Protein AF-A0A852U8U2-F1 (afdb_monomer)

Radius of gyration: 21.95 Å; Cα contacts (8 Å, |Δi|>4): 582; chains: 1; bounding box: 88×43×58 Å

Structure (mmCIF, N/CA/C/O backbone):
data_AF-A0A852U8U2-F1
#
_entry.id   AF-A0A852U8U2-F1
#
loop_
_atom_site.group_PDB
_atom_site.id
_atom_site.type_symbol
_atom_site.label_atom_id
_atom_site.label_alt_id
_atom_site.label_comp_id
_atom_site.label_asym_id
_atom_site.label_entity_id
_atom_site.label_seq_id
_atom_site.pdbx_PDB_ins_code
_atom_site.Cartn_x
_atom_site.Cartn_y
_atom_site.Cartn_z
_atom_site.occupancy
_atom_site.B_iso_or_equiv
_atom_site.auth_seq_id
_atom_site.auth_comp_id
_atom_site.auth_asym_id
_atom_site.auth_atom_id
_atom_site.pdbx_PDB_model_num
ATOM 1 N N . MET A 1 1 ? -5.632 -8.710 27.661 1.00 38.22 1 MET A N 1
ATOM 2 C CA . MET A 1 1 ? -5.757 -9.935 26.846 1.00 38.22 1 MET A CA 1
ATOM 3 C C . MET A 1 1 ? -4.708 -9.806 25.757 1.00 38.22 1 MET A C 1
ATOM 5 O O . MET A 1 1 ? -4.767 -8.820 25.037 1.00 38.22 1 MET A O 1
ATOM 9 N N . LEU A 1 2 ? -3.677 -10.657 25.756 1.00 37.22 2 LEU A N 1
ATOM 10 C CA . LEU A 1 2 ? -2.592 -10.586 24.771 1.00 37.22 2 LEU A CA 1
ATOM 11 C C . LEU A 1 2 ? -3.180 -10.733 23.356 1.00 37.22 2 LEU A C 1
ATOM 13 O O . LEU A 1 2 ? -3.870 -11.717 23.096 1.00 37.22 2 LEU A O 1
ATOM 17 N N . GLU A 1 3 ? -2.901 -9.776 22.466 1.00 42.94 3 GLU A N 1
ATOM 18 C CA . GLU A 1 3 ? -3.040 -9.944 21.012 1.00 42.94 3 GLU A CA 1
ATOM 19 C C . GLU A 1 3 ? -2.169 -11.150 20.615 1.00 42.94 3 GLU A C 1
ATOM 21 O O . GLU A 1 3 ? -0.946 -11.050 20.528 1.00 42.94 3 GLU A O 1
ATOM 26 N N . GLN 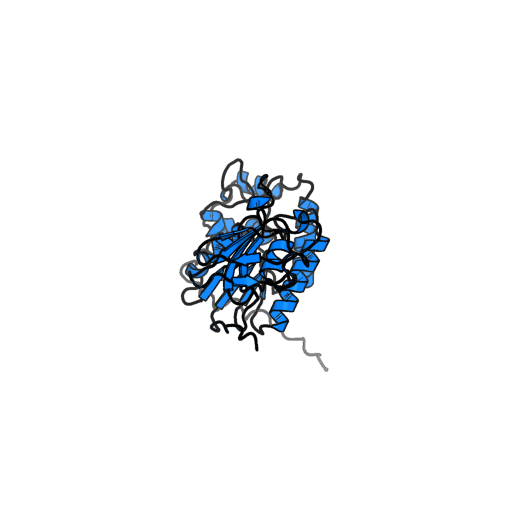A 1 4 ? -2.776 -12.325 20.427 1.00 44.91 4 GLN A N 1
ATOM 27 C CA . GLN A 1 4 ? -2.104 -13.436 19.758 1.00 44.91 4 GLN A CA 1
ATOM 28 C C . GLN A 1 4 ? -2.016 -13.079 18.275 1.00 44.91 4 GLN A C 1
ATOM 30 O O . GLN A 1 4 ? -2.934 -13.344 17.498 1.00 44.91 4 GLN A O 1
ATOM 35 N N . LEU A 1 5 ? -0.913 -12.439 17.888 1.00 54.84 5 LEU A N 1
ATOM 36 C CA . LEU A 1 5 ? -0.544 -12.301 16.485 1.00 54.84 5 LEU A CA 1
ATOM 37 C C . LEU A 1 5 ? -0.507 -13.705 15.876 1.00 54.84 5 LEU A C 1
ATOM 39 O O . LEU A 1 5 ? 0.237 -14.572 16.339 1.00 54.84 5 LEU A O 1
ATOM 43 N N . ARG A 1 6 ? -1.337 -13.945 14.857 1.00 59.69 6 ARG A N 1
ATOM 44 C CA . ARG A 1 6 ? -1.310 -15.202 14.106 1.00 59.69 6 ARG A CA 1
ATOM 45 C C . ARG A 1 6 ? 0.067 -15.314 13.451 1.00 59.69 6 ARG A C 1
ATOM 47 O O . ARG A 1 6 ? 0.368 -14.549 12.537 1.00 59.69 6 ARG A O 1
ATOM 54 N N . ALA A 1 7 ? 0.904 -16.225 13.939 1.00 60.22 7 ALA A N 1
ATOM 55 C CA . ALA A 1 7 ? 2.176 -16.525 13.298 1.00 60.22 7 ALA A CA 1
ATOM 56 C C . ALA A 1 7 ? 1.899 -17.079 11.893 1.00 60.22 7 ALA A C 1
ATOM 58 O O . ALA A 1 7 ? 1.030 -17.937 11.722 1.00 60.22 7 ALA A O 1
ATOM 59 N N . ALA A 1 8 ? 2.606 -16.566 10.891 1.00 67.25 8 ALA A N 1
ATOM 60 C CA . ALA A 1 8 ? 2.537 -17.105 9.542 1.00 67.25 8 ALA A CA 1
ATOM 61 C C . ALA A 1 8 ? 3.480 -18.315 9.407 1.00 67.25 8 ALA A C 1
ATOM 63 O O . ALA A 1 8 ? 4.405 -18.484 10.206 1.00 67.25 8 ALA A O 1
ATOM 64 N N . SER A 1 9 ? 3.263 -19.165 8.397 1.00 64.44 9 SER A N 1
ATOM 65 C CA . SER A 1 9 ? 4.244 -20.205 8.063 1.00 64.44 9 SER A CA 1
ATOM 66 C C . SER A 1 9 ? 5.565 -19.556 7.601 1.00 64.44 9 SER A C 1
ATOM 68 O O . SER A 1 9 ? 5.530 -18.438 7.081 1.00 64.44 9 SER A O 1
ATOM 70 N N . PRO A 1 10 ? 6.726 -20.232 7.730 1.00 60.66 10 PRO A N 1
ATOM 71 C CA . PRO A 1 10 ? 8.017 -19.699 7.268 1.00 60.66 10 PRO A CA 1
ATOM 72 C C . PRO A 1 10 ? 8.042 -19.353 5.770 1.00 60.66 10 PRO A C 1
ATOM 74 O O . PRO A 1 10 ? 8.815 -18.506 5.333 1.00 60.66 10 PRO A O 1
ATOM 77 N N . GLU A 1 11 ? 7.168 -19.986 4.989 1.00 86.38 11 GLU A N 1
ATOM 78 C CA . GLU A 1 11 ? 6.952 -19.734 3.565 1.00 86.38 11 GLU A CA 1
ATOM 79 C C . GLU A 1 11 ? 5.714 -18.850 3.378 1.00 86.38 11 GLU A C 1
ATOM 81 O O . GLU A 1 11 ? 4.730 -19.238 2.754 1.00 86.38 11 GLU A O 1
ATOM 86 N N . SER A 1 12 ? 5.720 -17.666 3.989 1.00 94.56 12 SER A N 1
ATOM 87 C CA . SER A 1 12 ? 4.655 -16.676 3.827 1.00 94.56 12 SER A CA 1
ATOM 88 C C . SER A 1 12 ? 5.208 -15.353 3.320 1.00 94.56 12 SER A C 1
ATOM 90 O O . SER A 1 12 ? 6.270 -14.897 3.754 1.00 94.56 12 SER A O 1
ATOM 92 N N . ALA A 1 13 ? 4.450 -14.697 2.447 1.00 96.00 13 ALA A N 1
ATOM 93 C CA . ALA A 1 13 ? 4.690 -13.314 2.059 1.00 96.00 13 ALA A CA 1
ATOM 94 C C . ALA A 1 13 ? 3.420 -12.486 2.264 1.00 96.00 13 ALA A C 1
ATOM 96 O O . ALA A 1 13 ? 2.318 -12.982 2.054 1.00 96.00 13 ALA A O 1
ATOM 97 N N . GLN A 1 14 ? 3.572 -11.231 2.673 1.00 97.38 14 GLN A N 1
ATOM 98 C CA . GLN A 1 14 ? 2.472 -10.306 2.926 1.00 97.38 14 GLN A CA 1
ATOM 99 C C . GLN A 1 14 ? 2.674 -8.998 2.165 1.00 97.38 14 GLN A C 1
ATOM 101 O O . GLN A 1 14 ? 3.757 -8.411 2.176 1.00 97.38 14 GLN A O 1
ATOM 106 N N . CYS A 1 15 ? 1.630 -8.564 1.469 1.00 98.06 15 CYS A N 1
ATOM 107 C CA . CYS A 1 15 ? 1.702 -7.483 0.499 1.00 98.06 15 CYS A CA 1
ATOM 108 C C . CYS A 1 15 ? 1.008 -6.222 1.005 1.00 98.06 15 CYS A C 1
ATOM 110 O O . CYS A 1 15 ? -0.173 -6.263 1.328 1.00 98.06 15 CYS A O 1
ATOM 112 N N . TYR A 1 16 ? 1.720 -5.096 0.986 1.00 98.38 16 TYR A N 1
ATOM 113 C CA . TYR A 1 16 ? 1.234 -3.782 1.403 1.00 98.38 16 TYR A CA 1
ATOM 114 C C . TYR A 1 16 ? 1.424 -2.778 0.277 1.00 98.38 16 TYR A C 1
ATOM 116 O O . TYR A 1 16 ? 2.542 -2.357 -0.028 1.00 98.38 16 TYR A O 1
ATOM 124 N N . GLY A 1 17 ? 0.334 -2.399 -0.378 1.00 96.69 17 GLY A N 1
ATOM 125 C CA . GLY A 1 17 ? 0.421 -1.571 -1.568 1.00 96.69 17 GLY A CA 1
ATOM 126 C C . GLY A 1 17 ? -0.928 -1.202 -2.150 1.00 96.69 17 GLY A C 1
ATOM 127 O O . GLY A 1 17 ? -1.973 -1.368 -1.525 1.00 96.69 17 GLY A O 1
ATOM 128 N N . SER A 1 18 ? -0.873 -0.692 -3.376 1.00 92.88 18 SER A N 1
ATOM 129 C CA . SER A 1 18 ? -2.047 -0.256 -4.126 1.00 92.88 18 SER A CA 1
ATOM 130 C C . SER A 1 18 ? -2.437 -1.258 -5.227 1.00 92.88 18 SER A C 1
ATOM 132 O O . SER A 1 18 ? -2.083 -2.437 -5.174 1.00 92.88 18 SER A O 1
ATOM 134 N N . SER A 1 19 ? -3.141 -0.789 -6.258 1.00 89.75 19 SER A N 1
ATOM 135 C CA . SER A 1 19 ? -3.809 -1.582 -7.299 1.00 89.75 19 SER A CA 1
ATOM 136 C C . SER A 1 19 ? -2.913 -2.638 -7.955 1.00 89.75 19 SER A C 1
ATOM 138 O O . SER A 1 19 ? -3.329 -3.783 -8.127 1.00 89.75 19 SER A O 1
ATOM 140 N N . SER A 1 20 ? -1.677 -2.276 -8.315 1.00 89.00 20 SER A N 1
ATOM 141 C CA . SER A 1 20 ? -0.754 -3.197 -8.989 1.00 89.00 20 SER A CA 1
ATOM 142 C C . SER A 1 20 ? -0.300 -4.333 -8.077 1.00 89.00 20 SER A C 1
ATOM 144 O O . SER A 1 20 ? -0.288 -5.482 -8.511 1.00 89.00 20 SER A O 1
ATOM 146 N N . LEU A 1 21 ? 0.022 -4.037 -6.813 1.00 92.81 21 LEU A N 1
ATOM 147 C CA . LEU A 1 21 ? 0.437 -5.067 -5.863 1.00 92.81 21 LEU A CA 1
ATOM 148 C C . LEU A 1 21 ? -0.740 -5.963 -5.465 1.00 92.81 21 LEU A C 1
ATOM 150 O O . LEU A 1 21 ? -0.565 -7.174 -5.402 1.00 92.81 21 LEU A O 1
ATOM 154 N N . ASN A 1 22 ? -1.938 -5.391 -5.292 1.00 94.00 22 ASN A N 1
ATOM 155 C CA . ASN A 1 22 ? -3.164 -6.157 -5.052 1.00 94.00 22 ASN A CA 1
ATOM 156 C C . ASN A 1 22 ? -3.378 -7.212 -6.149 1.00 94.00 22 ASN A C 1
ATOM 158 O O . ASN A 1 22 ? -3.564 -8.395 -5.871 1.00 94.00 22 ASN A O 1
ATOM 162 N N . TRP A 1 23 ? -3.273 -6.800 -7.416 1.00 90.31 23 TRP A N 1
ATOM 163 C CA . TRP A 1 23 ? -3.416 -7.723 -8.540 1.00 90.31 23 TRP A CA 1
ATOM 164 C C . TRP A 1 23 ? -2.339 -8.818 -8.531 1.00 90.31 23 TRP A C 1
ATOM 166 O O . TRP A 1 23 ? -2.664 -9.987 -8.719 1.00 90.31 23 TRP A O 1
ATOM 176 N N . ILE A 1 24 ? -1.074 -8.460 -8.278 1.00 90.31 24 ILE A N 1
ATOM 177 C CA . ILE A 1 24 ? 0.052 -9.409 -8.224 1.00 90.31 24 ILE A CA 1
ATOM 178 C C . ILE A 1 24 ? -0.137 -10.433 -7.096 1.00 90.31 24 ILE A C 1
ATOM 180 O O . ILE A 1 24 ? 0.035 -11.633 -7.316 1.00 90.31 24 ILE A O 1
ATOM 184 N N . CYS A 1 25 ? -0.523 -9.981 -5.905 1.00 92.69 25 CYS A N 1
ATOM 185 C CA . CYS A 1 25 ? -0.662 -10.839 -4.731 1.00 92.69 25 CYS A CA 1
ATOM 186 C C . CYS A 1 25 ? -1.986 -11.614 -4.685 1.00 92.69 25 CYS A C 1
ATOM 188 O O . CYS A 1 25 ? -2.114 -12.532 -3.885 1.00 92.69 25 CYS A O 1
ATOM 190 N N . SER A 1 26 ? -2.932 -11.323 -5.584 1.00 91.12 26 SER A N 1
ATOM 191 C CA . SER A 1 26 ? -4.172 -12.097 -5.741 1.00 91.12 26 SER A CA 1
ATOM 192 C C . SER A 1 26 ? -4.020 -13.368 -6.591 1.00 91.12 26 SER A C 1
ATOM 194 O O . SER A 1 26 ? -4.988 -14.104 -6.758 1.00 91.12 26 SER A O 1
ATOM 196 N N . GLY A 1 27 ? -2.843 -13.649 -7.162 1.00 87.88 27 GLY A N 1
ATOM 197 C CA . GLY A 1 27 ? -2.643 -14.879 -7.942 1.00 87.88 27 GLY A CA 1
ATOM 198 C C . GLY A 1 27 ? -1.283 -15.023 -8.634 1.00 87.88 27 GLY A C 1
ATOM 199 O O . GLY A 1 27 ? -0.607 -16.025 -8.421 1.00 87.88 27 GLY A O 1
ATOM 200 N N . PRO A 1 28 ? -0.829 -14.050 -9.442 1.00 88.81 28 PRO A N 1
ATOM 201 C CA . PRO A 1 28 ? 0.449 -14.122 -10.154 1.00 88.81 28 PRO A CA 1
ATOM 202 C C . PRO A 1 28 ? 1.643 -14.452 -9.256 1.00 88.81 28 PRO A C 1
ATOM 204 O O . PRO A 1 28 ? 2.466 -15.290 -9.620 1.00 88.81 28 PRO A O 1
ATOM 207 N N . PHE A 1 29 ? 1.716 -13.842 -8.071 1.00 89.44 29 PHE A N 1
ATOM 208 C CA . PHE A 1 29 ? 2.786 -14.118 -7.119 1.00 89.44 29 PHE A CA 1
ATOM 209 C C . PHE A 1 29 ? 2.693 -15.545 -6.571 1.00 89.44 29 PHE A C 1
ATOM 211 O O . PHE A 1 29 ? 3.682 -16.270 -6.597 1.00 89.44 29 PHE A O 1
ATOM 218 N N . GLN A 1 30 ? 1.493 -15.996 -6.201 1.00 88.44 30 GLN A N 1
ATOM 219 C CA . GLN A 1 30 ? 1.248 -17.374 -5.768 1.00 88.44 30 GLN A CA 1
ATOM 220 C C . GLN A 1 30 ? 1.692 -18.404 -6.823 1.00 88.44 30 GLN A C 1
ATOM 222 O O . GLN A 1 30 ? 2.277 -19.428 -6.480 1.00 88.44 30 GLN A O 1
ATOM 227 N N . ASN A 1 31 ? 1.470 -18.113 -8.108 1.00 87.19 31 ASN A N 1
ATOM 228 C CA . ASN A 1 31 ? 1.895 -18.963 -9.227 1.00 87.19 31 ASN A CA 1
ATOM 229 C C . ASN A 1 31 ? 3.416 -18.947 -9.467 1.00 87.19 31 ASN A C 1
ATOM 231 O O . ASN A 1 31 ? 3.956 -19.851 -10.112 1.00 87.19 31 ASN A O 1
ATOM 235 N N . ALA A 1 32 ? 4.104 -17.895 -9.021 1.00 86.25 32 ALA A N 1
ATOM 236 C CA . ALA A 1 32 ? 5.555 -17.772 -9.120 1.00 86.25 32 ALA A CA 1
ATOM 237 C C . ALA A 1 32 ? 6.276 -18.486 -7.967 1.00 86.25 32 ALA A C 1
ATOM 239 O O . ALA A 1 32 ? 7.382 -18.982 -8.172 1.00 86.25 32 ALA A O 1
ATOM 240 N N . VAL A 1 33 ? 5.642 -18.571 -6.795 1.00 87.19 33 VAL A N 1
ATOM 241 C CA . VAL A 1 33 ? 6.153 -19.259 -5.600 1.00 87.19 33 VAL A CA 1
ATOM 242 C C . VAL A 1 33 ? 5.136 -20.292 -5.086 1.00 87.19 33 VAL A C 1
ATOM 244 O O . VAL A 1 33 ? 4.497 -20.089 -4.052 1.00 87.19 33 VAL A O 1
ATOM 247 N N . PRO A 1 34 ? 4.930 -21.411 -5.810 1.00 86.19 34 PRO A N 1
ATOM 248 C CA . PRO A 1 34 ? 3.987 -22.436 -5.375 1.00 86.19 34 PRO A CA 1
ATOM 249 C C . PRO A 1 34 ? 4.372 -22.976 -3.990 1.00 86.19 34 PRO A C 1
ATOM 251 O O . PRO A 1 34 ? 5.550 -23.169 -3.699 1.00 86.19 34 PRO A O 1
ATOM 254 N N . GLY A 1 35 ? 3.373 -23.208 -3.136 1.00 86.81 35 GLY A N 1
ATOM 255 C CA . GLY A 1 35 ? 3.564 -23.662 -1.751 1.00 86.81 35 GLY A CA 1
ATOM 256 C C . GLY A 1 35 ? 3.684 -22.535 -0.721 1.00 86.81 35 GLY A C 1
ATOM 257 O O . GLY A 1 35 ? 3.400 -22.766 0.451 1.00 86.81 35 GLY A O 1
ATOM 258 N N . TRP A 1 36 ? 3.998 -21.307 -1.145 1.00 92.19 36 TRP A N 1
ATOM 259 C CA . TRP A 1 36 ? 3.991 -20.159 -0.239 1.00 92.19 36 TRP A CA 1
ATOM 260 C C . TRP A 1 36 ? 2.563 -19.724 0.081 1.00 92.19 36 TRP A C 1
ATOM 262 O O . TRP A 1 36 ? 1.684 -19.800 -0.771 1.00 92.19 36 TRP A O 1
ATOM 272 N N . ASN A 1 37 ? 2.334 -19.209 1.283 1.00 93.38 37 ASN A N 1
ATOM 273 C CA . ASN A 1 37 ? 1.089 -18.551 1.659 1.00 93.38 37 ASN A CA 1
ATOM 274 C C . ASN A 1 37 ? 1.196 -17.044 1.382 1.00 93.38 37 ASN A C 1
ATOM 276 O O . ASN A 1 37 ? 1.951 -16.328 2.047 1.00 93.38 37 ASN A O 1
ATOM 280 N N . ILE A 1 38 ? 0.446 -16.560 0.391 1.00 95.38 38 ILE A N 1
ATOM 281 C CA . ILE A 1 38 ? 0.430 -15.143 0.020 1.00 95.38 38 ILE A CA 1
ATOM 282 C C . ILE A 1 38 ? -0.731 -14.431 0.713 1.00 95.38 38 ILE A C 1
ATOM 284 O O . ILE A 1 38 ? -1.903 -14.691 0.457 1.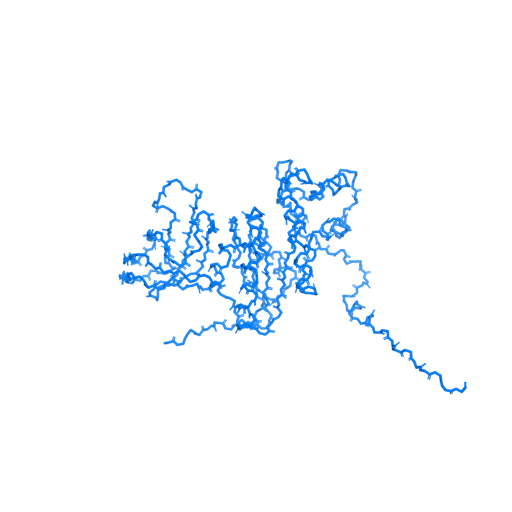00 95.38 38 ILE A O 1
ATOM 288 N N . ILE A 1 39 ? -0.383 -13.491 1.582 1.00 95.38 39 ILE A N 1
ATOM 289 C CA . ILE A 1 39 ? -1.303 -12.637 2.321 1.00 95.38 39 ILE A CA 1
ATOM 290 C C . ILE A 1 39 ? -1.418 -11.313 1.572 1.00 95.38 39 ILE A C 1
ATOM 292 O O . ILE A 1 39 ? -0.465 -10.533 1.500 1.00 95.38 39 ILE A O 1
ATOM 296 N N . ASN A 1 40 ? -2.588 -11.037 1.015 1.00 96.25 40 ASN A N 1
ATOM 297 C CA . ASN A 1 40 ? -2.801 -9.817 0.259 1.00 96.25 40 ASN A CA 1
ATOM 298 C C . ASN A 1 40 ? -3.517 -8.752 1.099 1.00 96.25 40 ASN A C 1
ATOM 300 O O . ASN A 1 40 ? -4.739 -8.762 1.184 1.00 96.25 40 ASN A O 1
ATOM 304 N N . ASN A 1 41 ? -2.747 -7.817 1.659 1.00 96.94 41 ASN A N 1
ATOM 305 C CA . ASN A 1 41 ? -3.268 -6.640 2.364 1.00 96.94 41 ASN A CA 1
ATOM 306 C C . ASN A 1 41 ? -3.221 -5.381 1.469 1.00 96.94 41 ASN A C 1
ATOM 308 O O . ASN A 1 41 ? -3.305 -4.251 1.952 1.00 96.94 41 ASN A O 1
ATOM 312 N N . ALA A 1 42 ? -3.001 -5.546 0.159 1.00 96.25 42 ALA A N 1
ATOM 313 C CA . ALA A 1 42 ? -2.956 -4.447 -0.793 1.00 96.25 42 ALA A CA 1
ATOM 314 C C . ALA A 1 42 ? -4.345 -4.211 -1.398 1.00 96.25 42 ALA A C 1
ATOM 316 O O . ALA A 1 42 ? -5.058 -5.150 -1.735 1.00 96.25 42 ALA A O 1
ATOM 317 N N . GLU A 1 43 ? -4.706 -2.948 -1.620 1.00 94.75 43 GLU A N 1
ATOM 318 C CA . GLU A 1 43 ? -6.001 -2.581 -2.202 1.00 94.75 43 GLU A CA 1
ATOM 319 C C . GLU A 1 43 ? -5.863 -1.381 -3.141 1.00 94.75 43 GLU A C 1
ATOM 321 O O . GLU A 1 43 ? -5.077 -0.460 -2.915 1.00 94.75 43 GLU A O 1
ATOM 326 N N . GLY A 1 44 ? -6.652 -1.373 -4.219 1.00 91.81 44 GLY A N 1
ATOM 327 C CA . GLY A 1 44 ? -6.576 -0.330 -5.233 1.00 91.81 44 GLY A CA 1
ATOM 328 C C . GLY A 1 44 ? -6.860 1.067 -4.688 1.00 91.81 44 GLY A C 1
ATOM 329 O O . GLY A 1 44 ? -7.777 1.273 -3.900 1.00 91.81 44 GLY A O 1
ATOM 330 N N . GLY A 1 45 ? -6.106 2.064 -5.148 1.00 91.06 45 GLY A N 1
ATOM 331 C CA . GLY A 1 45 ? -6.366 3.471 -4.826 1.00 91.06 45 GLY A CA 1
ATOM 332 C C . GLY A 1 45 ? -5.923 3.933 -3.432 1.00 91.06 45 GLY A C 1
ATOM 333 O O . GLY A 1 45 ? -6.069 5.116 -3.139 1.00 91.06 45 GLY A O 1
ATOM 334 N N . MET A 1 46 ? -5.345 3.068 -2.589 1.00 95.50 46 MET A N 1
ATOM 335 C CA . MET A 1 46 ? -4.818 3.512 -1.291 1.00 95.50 46 MET A CA 1
ATOM 336 C C . MET A 1 46 ? -3.567 4.384 -1.459 1.00 95.50 46 MET A C 1
ATOM 338 O O . MET A 1 46 ? -2.711 4.106 -2.307 1.00 95.50 46 MET A O 1
ATOM 342 N N . THR A 1 47 ? -3.463 5.448 -0.664 1.00 95.88 47 THR A N 1
ATOM 343 C CA . THR A 1 47 ? -2.241 6.266 -0.535 1.00 95.88 47 THR A CA 1
ATOM 344 C C . THR A 1 47 ? -1.239 5.573 0.394 1.00 95.88 47 THR A C 1
ATOM 346 O O . THR A 1 47 ? -1.573 4.562 1.016 1.00 95.88 47 THR A O 1
ATOM 349 N N . SER A 1 48 ? -0.022 6.113 0.545 1.00 97.50 48 SER A N 1
ATOM 350 C CA . SER A 1 48 ? 0.904 5.620 1.580 1.00 97.50 48 SER A CA 1
ATOM 351 C C . SER A 1 48 ? 0.282 5.643 2.982 1.00 97.50 48 SER A C 1
ATOM 353 O O . SER A 1 48 ? 0.465 4.692 3.735 1.00 97.50 48 SER A O 1
ATOM 355 N N . ALA A 1 49 ? -0.511 6.672 3.292 1.00 96.88 49 ALA A N 1
ATOM 356 C CA . ALA A 1 49 ? -1.160 6.838 4.585 1.00 96.88 49 ALA A CA 1
ATOM 357 C C . ALA A 1 49 ? -2.235 5.771 4.808 1.00 96.88 49 ALA A C 1
ATOM 359 O O . ALA A 1 49 ? -2.268 5.156 5.869 1.00 96.88 49 ALA A O 1
ATOM 360 N N . GLY A 1 50 ? -3.069 5.504 3.797 1.00 96.94 50 GLY A N 1
ATOM 361 C CA . GLY A 1 50 ? -4.051 4.418 3.837 1.00 96.94 50 GLY A CA 1
ATOM 362 C C . GLY A 1 50 ? -3.388 3.053 4.035 1.00 96.94 50 GLY A C 1
ATOM 363 O O . GLY A 1 50 ? -3.799 2.294 4.908 1.00 96.94 50 GLY A O 1
ATOM 364 N N . ILE A 1 51 ? -2.302 2.777 3.302 1.00 98.38 51 ILE A N 1
ATOM 365 C CA . ILE A 1 51 ? -1.513 1.543 3.459 1.00 98.38 51 ILE A CA 1
ATOM 366 C C . ILE A 1 51 ? -0.922 1.442 4.872 1.00 98.38 51 ILE A C 1
ATOM 368 O O . ILE A 1 51 ? -1.006 0.385 5.490 1.00 98.38 51 ILE A O 1
ATOM 372 N N . ALA A 1 52 ? -0.366 2.528 5.411 1.00 98.06 52 ALA A N 1
ATOM 373 C CA . ALA A 1 52 ? 0.204 2.550 6.756 1.00 98.06 52 ALA A CA 1
ATOM 374 C C . ALA A 1 52 ? -0.863 2.394 7.853 1.00 98.06 52 ALA A C 1
ATOM 376 O O . ALA A 1 52 ? -0.642 1.694 8.840 1.00 98.06 52 ALA A O 1
ATOM 377 N N . THR A 1 53 ? -2.044 2.992 7.682 1.00 97.75 53 THR A N 1
ATOM 378 C CA . THR A 1 53 ? -3.189 2.787 8.579 1.00 97.75 53 THR A CA 1
ATOM 379 C C . THR A 1 53 ? -3.664 1.337 8.545 1.00 97.75 53 THR A C 1
ATOM 381 O O . THR A 1 53 ? -3.808 0.739 9.610 1.00 97.75 53 THR A O 1
ATOM 384 N N . ALA A 1 54 ? -3.828 0.748 7.354 1.00 97.62 54 ALA A N 1
ATOM 385 C CA . ALA A 1 54 ? -4.141 -0.673 7.204 1.00 97.62 54 ALA A CA 1
ATOM 386 C C . ALA A 1 54 ? -3.057 -1.546 7.847 1.00 97.62 54 ALA A C 1
ATOM 388 O O . ALA A 1 54 ? -3.361 -2.459 8.594 1.00 97.62 54 ALA A O 1
ATOM 389 N N . GLY A 1 55 ? -1.779 -1.215 7.688 1.00 97.25 55 GLY A N 1
ATOM 390 C CA . GLY A 1 55 ? -0.685 -1.913 8.363 1.00 97.25 55 GLY A CA 1
ATOM 391 C C . GLY A 1 55 ? -0.621 -1.714 9.883 1.00 97.25 55 GLY A C 1
ATOM 392 O O . GLY A 1 55 ? 0.159 -2.395 10.535 1.00 97.25 55 GLY A O 1
ATOM 393 N N . GLY A 1 56 ? -1.421 -0.815 10.466 1.00 96.44 56 GLY A N 1
ATOM 394 C CA . GLY A 1 56 ? -1.471 -0.556 11.909 1.00 96.44 56 GLY A CA 1
ATOM 395 C C . GLY A 1 56 ? -0.492 0.500 12.432 1.00 96.44 56 GLY A C 1
ATOM 396 O O . GLY A 1 56 ? -0.382 0.667 13.643 1.00 96.44 56 GLY A O 1
ATOM 397 N N . VAL A 1 57 ? 0.188 1.247 11.557 1.00 97.25 57 VAL A N 1
ATOM 398 C CA . VAL A 1 57 ? 1.076 2.363 11.942 1.00 97.25 57 VAL A CA 1
ATOM 399 C C . VAL A 1 57 ? 0.289 3.526 12.552 1.00 97.25 57 VAL A C 1
ATOM 401 O O . VAL A 1 57 ? 0.744 4.169 13.501 1.00 97.25 57 VAL A O 1
ATOM 404 N N . HIS A 1 58 ? -0.897 3.808 12.009 1.00 95.94 58 HIS A N 1
ATOM 405 C CA . HIS A 1 58 ? -1.788 4.859 12.504 1.00 95.94 58 HIS A CA 1
ATOM 406 C C . HIS A 1 58 ? -2.999 4.216 13.186 1.00 95.94 58 HIS A C 1
ATOM 408 O O . HIS A 1 58 ? -3.885 3.693 12.512 1.00 95.94 58 HIS A O 1
ATOM 414 N N . GLN A 1 59 ? -3.040 4.248 14.521 1.00 95.81 59 GLN A N 1
ATOM 415 C CA . GLN A 1 59 ? -4.150 3.688 15.296 1.00 95.81 59 GLN A CA 1
ATOM 416 C C . GLN A 1 59 ? -5.382 4.595 15.208 1.00 95.81 59 GLN A C 1
ATOM 418 O O . GLN A 1 59 ? -5.357 5.752 15.631 1.00 95.81 59 GLN A O 1
ATOM 423 N N . LEU A 1 60 ? -6.479 4.037 14.701 1.00 97.38 60 LEU A N 1
ATOM 424 C CA . LEU A 1 60 ? -7.763 4.722 14.615 1.00 97.38 60 LEU A CA 1
ATOM 425 C C . LEU A 1 60 ? -8.607 4.485 15.869 1.00 97.38 60 LEU A C 1
ATOM 427 O O . LEU A 1 60 ? -8.568 3.404 16.461 1.00 97.38 60 LEU A O 1
ATOM 431 N N . TYR A 1 61 ? -9.433 5.464 16.225 1.00 98.06 61 TYR A N 1
ATOM 432 C CA . TYR A 1 61 ? -10.416 5.332 17.300 1.00 98.06 61 TYR A CA 1
ATOM 433 C C . TYR A 1 61 ? -11.779 5.861 16.864 1.00 98.06 61 TYR A C 1
ATOM 435 O O . TYR A 1 61 ? -11.878 6.810 16.077 1.00 98.06 61 TYR A O 1
ATOM 443 N N . LEU A 1 62 ? -12.841 5.266 17.406 1.00 98.31 62 LEU A N 1
ATOM 444 C CA . LEU A 1 62 ? -14.202 5.749 17.200 1.00 98.31 62 LEU A CA 1
ATOM 445 C C . LEU A 1 62 ? -14.351 7.182 17.728 1.00 98.31 62 LEU A C 1
ATOM 447 O O . LEU A 1 62 ? -14.119 7.443 18.905 1.00 98.31 62 LEU A O 1
ATOM 451 N N . SER A 1 63 ? -14.807 8.105 16.882 1.00 96.75 63 SER A N 1
ATOM 452 C CA . SER A 1 63 ? -15.073 9.496 17.283 1.00 96.75 63 SER A CA 1
ATOM 453 C C . SER A 1 63 ? -16.367 9.668 18.082 1.00 96.75 63 SER A C 1
ATOM 455 O O . SER A 1 63 ? -16.543 10.678 18.756 1.00 96.75 63 SER A O 1
ATOM 457 N N . ARG A 1 64 ? -17.262 8.676 18.043 1.00 97.38 64 ARG A N 1
ATOM 458 C CA . ARG A 1 64 ? -18.486 8.587 18.849 1.00 97.38 64 ARG A CA 1
ATOM 459 C C . ARG A 1 64 ? -18.863 7.127 19.080 1.00 97.38 64 ARG A C 1
ATOM 461 O O . ARG A 1 64 ? -18.429 6.260 18.323 1.00 97.38 64 ARG A O 1
ATOM 468 N N . SER A 1 65 ? -19.706 6.866 20.075 1.00 98.19 65 SER A N 1
ATOM 469 C CA . SER A 1 65 ? -20.286 5.535 20.276 1.00 98.19 65 SER A CA 1
ATOM 470 C C . SER A 1 65 ? -21.085 5.092 19.046 1.00 98.19 65 SER A C 1
ATOM 472 O O . SER A 1 65 ? -21.735 5.909 18.390 1.00 98.19 65 SER A O 1
ATOM 474 N N . VAL A 1 66 ? -21.052 3.797 18.741 1.00 97.94 66 VAL A N 1
ATOM 475 C CA . VAL A 1 66 ? -21.750 3.207 17.593 1.00 97.94 66 VAL A CA 1
ATOM 476 C C . VAL A 1 66 ? -22.369 1.868 17.971 1.00 97.94 66 VAL A C 1
ATOM 478 O O . VAL A 1 66 ? -21.779 1.101 18.729 1.00 97.94 66 VAL A O 1
ATOM 481 N N . THR A 1 67 ? -23.543 1.568 17.424 1.00 98.50 67 THR A N 1
ATOM 482 C CA . THR A 1 67 ? -24.153 0.239 17.526 1.00 98.50 67 THR A CA 1
ATOM 483 C C . THR A 1 67 ? -23.853 -0.546 16.261 1.00 98.50 67 THR A C 1
ATOM 485 O O . THR A 1 67 ? -24.380 -0.229 15.198 1.00 98.50 67 THR A O 1
ATOM 488 N N . ILE A 1 68 ? -23.018 -1.577 16.373 1.00 98.56 68 ILE A N 1
ATOM 489 C CA . ILE A 1 68 ? -22.784 -2.528 15.286 1.00 98.56 68 ILE A CA 1
ATOM 490 C C . ILE A 1 68 ? -23.995 -3.478 15.241 1.00 98.56 68 ILE A C 1
ATOM 492 O O . ILE A 1 68 ? -24.291 -4.120 16.258 1.00 98.56 68 ILE A O 1
ATOM 496 N N . PRO A 1 69 ? -24.726 -3.563 14.112 1.00 98.44 69 PRO A N 1
ATOM 497 C CA . PRO A 1 69 ? -25.933 -4.375 13.997 1.00 98.44 69 PRO A CA 1
ATOM 498 C C . PRO A 1 69 ? -25.612 -5.867 14.069 1.00 98.44 69 PRO A C 1
ATOM 500 O O . PRO A 1 69 ? -24.473 -6.286 13.875 1.00 98.44 69 PRO A O 1
ATOM 503 N N . ALA A 1 70 ? -26.636 -6.687 14.312 1.00 98.31 70 ALA A N 1
ATOM 504 C CA . ALA A 1 70 ? -26.513 -8.144 14.367 1.00 98.31 70 ALA A CA 1
ATOM 505 C C . ALA A 1 70 ? -25.974 -8.763 13.060 1.00 98.31 70 ALA A C 1
ATOM 507 O O . ALA A 1 70 ? -25.333 -9.809 13.084 1.00 98.31 70 ALA A O 1
ATOM 508 N N . SER A 1 71 ? -26.192 -8.106 11.920 1.00 97.88 71 SER A N 1
ATOM 509 C CA . SER A 1 71 ? -25.663 -8.487 10.607 1.00 97.88 71 SER A CA 1
ATOM 510 C C . SER A 1 71 ? -25.429 -7.243 9.743 1.00 97.88 71 SER A C 1
ATOM 512 O O . SER A 1 71 ? -26.039 -6.200 9.981 1.00 97.88 71 SER A O 1
ATOM 514 N N . GLY A 1 72 ? -24.547 -7.355 8.746 1.00 96.50 72 GLY A N 1
ATOM 515 C CA . GLY A 1 72 ? -24.319 -6.312 7.746 1.00 96.50 72 GLY A CA 1
ATOM 516 C C . GLY A 1 72 ? -23.450 -5.142 8.216 1.00 96.50 72 GLY A C 1
ATOM 517 O O . GLY A 1 72 ? -22.564 -5.284 9.061 1.00 96.50 72 GLY A O 1
ATOM 518 N N . SER A 1 73 ? -23.676 -3.983 7.604 1.00 97.19 73 SER A N 1
ATOM 519 C CA . SER A 1 73 ? -22.808 -2.813 7.735 1.00 97.19 73 SER A CA 1
ATOM 520 C C . SER A 1 73 ? -23.363 -1.760 8.688 1.00 97.19 73 SER A C 1
ATOM 522 O O . SER A 1 73 ? -24.573 -1.606 8.847 1.00 97.19 73 SER A O 1
ATOM 524 N N . VAL A 1 74 ? -22.463 -0.973 9.272 1.00 97.06 74 VAL A N 1
ATOM 525 C CA . VAL A 1 74 ? -22.776 0.254 9.999 1.00 97.06 74 VAL A CA 1
ATOM 526 C C . VAL A 1 74 ? -21.924 1.402 9.479 1.00 97.06 74 VAL A C 1
ATOM 528 O O . VAL A 1 74 ? -20.728 1.257 9.221 1.00 97.06 74 VAL A O 1
ATOM 531 N N . GLN A 1 75 ? -22.549 2.566 9.343 1.00 96.62 75 GLN A N 1
ATOM 532 C CA . GLN A 1 75 ? -21.836 3.800 9.064 1.00 96.62 75 GLN A CA 1
ATOM 533 C C . GLN A 1 75 ? -21.134 4.296 10.332 1.00 96.62 75 GLN A C 1
ATOM 535 O O . GLN A 1 75 ? -21.757 4.470 11.383 1.00 96.62 75 GLN A O 1
ATOM 540 N N . LEU A 1 76 ? -19.853 4.624 10.205 1.00 95.88 76 LEU A N 1
ATOM 541 C CA . LEU A 1 76 ? -19.099 5.309 11.246 1.00 95.88 76 LEU A CA 1
ATOM 542 C C . LEU A 1 76 ? -19.062 6.820 10.976 1.00 95.88 76 LEU A C 1
ATOM 544 O O . LEU A 1 76 ? -19.169 7.282 9.840 1.00 95.88 76 LEU A O 1
ATOM 548 N N . ALA A 1 77 ? -18.895 7.612 12.034 1.00 92.69 77 ALA A N 1
ATOM 549 C CA . ALA A 1 77 ? -18.382 8.971 11.864 1.00 92.69 77 ALA A CA 1
ATOM 550 C C . ALA A 1 77 ? -16.884 8.910 11.518 1.00 92.69 77 ALA A C 1
ATOM 552 O O . ALA A 1 77 ? -16.243 7.890 11.775 1.00 92.69 77 ALA A O 1
ATOM 553 N N . SER A 1 78 ? -16.325 9.999 10.974 1.00 92.38 78 SER A N 1
ATOM 554 C CA . SER A 1 78 ? -14.888 10.072 10.676 1.00 92.38 78 SER A CA 1
ATOM 555 C C . SER A 1 78 ? -14.077 9.735 11.940 1.00 92.38 78 SER A C 1
ATOM 557 O O . SER A 1 78 ? -14.262 10.406 12.963 1.00 92.38 78 SER A O 1
ATOM 559 N N . PRO A 1 79 ? -13.238 8.682 11.925 1.00 94.69 79 PRO A N 1
ATOM 560 C CA . PRO A 1 79 ? -12.428 8.2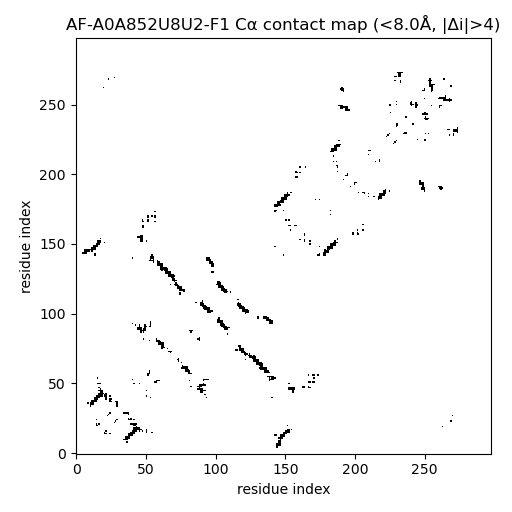93 13.072 1.00 94.69 79 PRO A CA 1
ATOM 561 C C . PRO A 1 79 ? -11.400 9.362 13.456 1.00 94.69 79 PRO A C 1
ATOM 563 O O . PRO A 1 79 ? -10.978 10.184 12.632 1.00 94.69 79 PRO A O 1
ATOM 566 N N . VAL A 1 80 ? -10.954 9.320 14.710 1.00 94.62 80 VAL A N 1
ATOM 567 C CA . VAL A 1 80 ? -9.798 10.098 15.191 1.00 94.62 80 VAL A CA 1
ATOM 568 C C . VAL A 1 80 ? -8.522 9.249 15.134 1.00 94.62 80 VAL A C 1
ATOM 570 O O . VAL A 1 80 ? -8.596 8.033 14.970 1.00 94.62 80 VAL A O 1
ATOM 573 N N . GLY A 1 81 ? -7.347 9.882 15.241 1.00 90.94 81 GLY A N 1
ATOM 574 C CA . GLY A 1 81 ? -6.041 9.195 15.202 1.00 90.94 81 GLY A CA 1
ATOM 575 C C . GLY A 1 81 ? -5.479 8.928 13.798 1.00 90.94 81 GLY A C 1
ATOM 576 O O . GLY A 1 81 ? -4.385 8.390 13.656 1.00 90.94 81 GLY A O 1
ATOM 577 N N . LYS A 1 82 ? -6.200 9.335 12.750 1.00 88.31 82 LYS A N 1
ATOM 578 C CA . LYS A 1 82 ? -5.749 9.252 11.355 1.00 88.31 82 LYS A CA 1
ATOM 579 C C . LYS A 1 82 ? -4.901 10.457 10.928 1.00 88.31 82 LYS A C 1
ATOM 581 O O . LYS A 1 82 ? -5.062 11.537 11.505 1.00 88.31 82 LYS A O 1
ATOM 586 N N . PRO A 1 83 ? -4.088 10.319 9.864 1.00 84.00 83 PRO A N 1
ATOM 587 C CA . PRO A 1 83 ? -3.481 11.453 9.176 1.00 84.00 83 PRO A CA 1
ATOM 588 C C . PRO A 1 83 ? -4.525 12.519 8.816 1.00 84.00 83 PRO A C 1
ATOM 590 O O . PRO A 1 83 ? -5.584 12.206 8.270 1.00 84.00 83 PRO A O 1
ATOM 593 N N . TYR A 1 84 ? -4.231 13.773 9.159 1.00 75.50 84 TYR A N 1
ATOM 594 C CA . TYR A 1 84 ? -5.126 14.909 8.942 1.00 75.50 84 TYR A CA 1
ATOM 595 C C . TYR A 1 84 ? -4.711 15.713 7.699 1.00 75.50 84 TYR A C 1
ATOM 597 O O . TYR A 1 84 ? -3.513 15.951 7.518 1.00 75.50 84 TYR A O 1
ATOM 605 N N . PRO A 1 85 ? -5.667 16.213 6.891 1.00 78.81 85 PRO A N 1
ATOM 606 C CA . PRO A 1 85 ? -7.112 15.902 6.880 1.00 78.81 85 PRO A CA 1
ATOM 607 C C . PRO A 1 85 ? -7.435 14.526 6.254 1.00 78.81 85 PRO A C 1
ATOM 609 O O . PRO A 1 85 ? -6.547 13.888 5.702 1.00 78.81 85 PRO A O 1
ATOM 612 N N . ASP A 1 86 ? -8.706 14.085 6.258 1.00 76.12 86 ASP A N 1
ATOM 613 C CA . ASP A 1 86 ? -9.165 12.814 5.642 1.00 76.12 86 ASP A CA 1
ATOM 614 C C . ASP A 1 86 ? -8.674 12.635 4.189 1.00 76.12 86 ASP A C 1
ATOM 616 O O . ASP A 1 86 ? -8.353 11.526 3.768 1.00 76.12 86 ASP A O 1
ATOM 620 N N . ALA A 1 87 ? -8.545 13.730 3.433 1.00 77.31 87 ALA A N 1
ATOM 621 C CA . ALA A 1 87 ? -7.991 13.715 2.078 1.00 77.31 87 ALA A CA 1
ATOM 622 C C . ALA A 1 87 ? -6.534 13.214 2.018 1.00 77.31 87 ALA A C 1
ATOM 624 O O . ALA A 1 87 ? -6.141 12.605 1.028 1.00 77.31 87 ALA A O 1
ATOM 625 N N . LYS A 1 88 ? -5.740 13.430 3.076 1.00 84.75 88 LYS A N 1
ATOM 626 C CA . LYS A 1 88 ? -4.360 12.934 3.187 1.00 84.75 88 LYS A CA 1
ATOM 627 C C . LYS A 1 88 ? -4.289 11.453 3.547 1.00 84.75 88 LYS A C 1
ATOM 629 O O . LYS A 1 88 ? -3.314 10.810 3.176 1.00 84.75 88 LYS A O 1
ATOM 634 N N . LEU A 1 89 ? -5.307 10.905 4.218 1.00 90.56 89 LEU A N 1
ATOM 635 C CA . LEU A 1 89 ? -5.454 9.453 4.347 1.00 90.56 89 LEU A CA 1
ATOM 636 C C . LEU A 1 89 ? -5.764 8.833 2.976 1.00 90.56 89 LEU A C 1
ATOM 638 O O . LEU A 1 89 ? -5.184 7.813 2.612 1.00 90.56 89 LEU A O 1
ATOM 642 N N . GLY A 1 90 ? -6.643 9.465 2.194 1.00 90.94 90 GLY A N 1
ATOM 643 C CA . GLY A 1 90 ? -7.153 8.878 0.955 1.00 90.94 90 GLY A CA 1
ATOM 644 C C . GLY A 1 90 ? -7.887 7.561 1.221 1.00 90.94 90 GLY A C 1
ATOM 645 O O . GLY A 1 90 ? -8.241 7.286 2.364 1.00 90.94 90 GLY A O 1
ATOM 646 N N . ARG A 1 91 ? -8.121 6.757 0.173 1.00 93.69 91 ARG A N 1
ATOM 647 C CA . ARG A 1 91 ? -8.854 5.483 0.283 1.00 93.69 91 ARG A CA 1
ATOM 648 C C . ARG A 1 91 ? -8.191 4.561 1.312 1.00 93.69 91 ARG A C 1
ATOM 650 O O . ARG A 1 91 ? -6.980 4.351 1.259 1.00 93.69 91 ARG A O 1
ATOM 657 N N . LEU A 1 92 ? -9.005 3.968 2.184 1.00 95.44 92 LEU A N 1
ATOM 658 C CA . LEU A 1 92 ? -8.597 2.926 3.128 1.00 95.44 92 LEU A CA 1
ATOM 659 C C . LEU A 1 92 ? -9.510 1.720 2.966 1.00 95.44 92 LEU A C 1
ATOM 661 O O . LEU A 1 92 ? -10.730 1.854 2.908 1.00 95.44 92 LEU A O 1
ATOM 665 N N . VAL A 1 93 ? -8.924 0.537 2.933 1.00 96.56 93 VAL A N 1
ATOM 666 C CA . VAL A 1 93 ? -9.641 -0.724 3.059 1.00 96.56 93 VAL A CA 1
ATOM 667 C C . VAL A 1 93 ? -8.761 -1.625 3.902 1.00 96.56 93 VAL A C 1
ATOM 669 O O . VAL A 1 93 ? -7.594 -1.794 3.568 1.00 96.56 93 VAL A O 1
ATOM 672 N N . MET A 1 94 ? -9.304 -2.149 4.994 1.00 97.25 94 MET A N 1
ATOM 673 C CA . MET A 1 94 ? -8.561 -3.048 5.870 1.00 97.25 94 MET A CA 1
ATOM 674 C C . MET A 1 94 ? -9.500 -3.994 6.605 1.00 97.25 94 MET A C 1
ATOM 676 O O . MET A 1 94 ? -10.633 -3.611 6.932 1.00 97.25 94 MET A O 1
ATOM 680 N N . ASP A 1 95 ? -9.006 -5.185 6.913 1.00 98.19 95 ASP A N 1
ATOM 681 C CA . ASP A 1 95 ? -9.633 -6.032 7.917 1.00 98.19 95 ASP A CA 1
ATOM 682 C C . ASP A 1 95 ? -9.376 -5.411 9.298 1.00 98.19 95 ASP A C 1
ATOM 684 O O . ASP A 1 95 ? -8.281 -4.933 9.619 1.00 98.19 95 ASP A O 1
ATOM 688 N N . ALA A 1 96 ? -10.420 -5.337 10.114 1.00 98.25 96 ALA A N 1
ATOM 689 C CA . ALA A 1 96 ? -10.417 -4.602 11.364 1.00 98.25 96 ALA A CA 1
ATOM 690 C C . ALA A 1 96 ? -11.303 -5.256 12.424 1.00 98.25 96 ALA A C 1
ATOM 692 O O . ALA A 1 96 ? -12.307 -5.896 12.129 1.00 98.25 96 ALA A O 1
ATOM 693 N N . GLN A 1 97 ? -10.978 -4.996 13.684 1.00 98.44 97 GLN A N 1
ATOM 694 C CA . GLN A 1 97 ? -11.800 -5.356 14.825 1.00 98.44 97 GLN A CA 1
ATOM 695 C C . GLN A 1 97 ? -12.264 -4.100 15.569 1.00 98.44 97 GLN A C 1
ATOM 697 O O . GLN A 1 97 ? -11.457 -3.243 15.940 1.00 98.44 97 GLN A O 1
ATOM 702 N N . ILE A 1 98 ? -13.570 -4.003 15.835 1.00 98.56 98 ILE A N 1
ATOM 703 C CA . ILE A 1 98 ? -14.165 -2.925 16.638 1.00 98.56 98 ILE A CA 1
ATOM 704 C C . ILE A 1 98 ? -14.929 -3.542 17.805 1.00 98.56 98 ILE A C 1
ATOM 706 O O . ILE A 1 98 ? -15.923 -4.244 17.626 1.00 98.56 98 ILE A O 1
ATOM 710 N N . GLY A 1 99 ? -14.455 -3.300 19.029 1.00 97.38 99 GLY A N 1
ATOM 711 C CA . GLY A 1 99 ? -15.084 -3.839 20.237 1.00 97.38 99 GLY A CA 1
ATOM 712 C C . GLY A 1 99 ? -15.167 -5.372 20.256 1.00 97.38 99 GLY A C 1
ATOM 713 O O . GLY A 1 99 ? -16.146 -5.914 20.771 1.00 97.38 99 GLY A O 1
ATOM 714 N N . GLY A 1 100 ? -14.180 -6.070 19.688 1.00 97.38 100 GLY A N 1
ATOM 715 C CA . GLY A 1 100 ? -14.163 -7.535 19.593 1.00 97.38 100 GLY A CA 1
ATOM 716 C C . GLY A 1 100 ? -15.009 -8.123 18.457 1.00 97.38 100 GLY A C 1
ATOM 717 O O . GLY A 1 100 ? -15.246 -9.325 18.460 1.00 97.38 100 GLY A O 1
ATOM 718 N N . ILE A 1 101 ? -15.515 -7.298 17.535 1.00 98.50 101 ILE A N 1
ATOM 719 C CA . ILE A 1 101 ? -16.222 -7.757 16.333 1.00 98.50 101 ILE A CA 1
ATOM 720 C C . ILE A 1 101 ? -15.291 -7.589 15.140 1.00 98.50 101 ILE A C 1
ATOM 722 O O . ILE A 1 101 ? -14.912 -6.457 14.837 1.00 98.50 101 ILE A O 1
ATOM 726 N N . ASP A 1 102 ? -14.959 -8.700 14.490 1.00 98.56 102 ASP A N 1
ATOM 727 C CA . ASP A 1 102 ? -14.171 -8.729 13.258 1.00 98.56 102 ASP A CA 1
ATOM 728 C C . ASP A 1 102 ? -15.035 -8.312 12.059 1.00 98.56 102 ASP A C 1
ATOM 730 O O . ASP A 1 102 ? -16.248 -8.573 11.995 1.00 98.56 102 ASP A O 1
ATOM 734 N N . GLY A 1 103 ? -14.416 -7.596 11.133 1.00 98.31 103 GLY A N 1
ATOM 735 C CA . GLY A 1 103 ? -15.065 -7.075 9.949 1.00 98.31 103 GLY A CA 1
ATOM 736 C C . GLY A 1 103 ? -14.104 -6.321 9.050 1.00 98.31 103 GLY A C 1
ATOM 737 O O . GLY A 1 103 ? -12.901 -6.255 9.281 1.00 98.31 103 GLY A O 1
ATOM 738 N N . LYS A 1 104 ? -14.672 -5.651 8.057 1.00 98.25 104 LYS A N 1
ATOM 739 C CA . LYS A 1 104 ? -13.947 -4.833 7.094 1.00 98.25 104 LYS A CA 1
ATOM 740 C C . LYS A 1 104 ? -14.279 -3.363 7.274 1.00 98.25 104 LYS A C 1
ATOM 742 O O . LYS A 1 104 ? -15.452 -2.977 7.228 1.00 98.25 104 LYS A O 1
ATOM 747 N N . LEU A 1 105 ? -13.252 -2.534 7.446 1.00 98.06 105 LEU A N 1
ATOM 748 C CA . LEU A 1 105 ? -13.377 -1.081 7.425 1.00 98.06 105 LEU A CA 1
ATOM 749 C C . LEU A 1 105 ? -13.060 -0.559 6.026 1.00 98.06 105 LEU A C 1
ATOM 751 O O . LEU A 1 105 ? -12.011 -0.862 5.460 1.00 98.06 105 LEU A O 1
ATOM 755 N N . THR A 1 106 ? -13.938 0.286 5.496 1.00 96.50 106 THR A N 1
ATOM 756 C CA . THR A 1 106 ? -13.703 1.000 4.242 1.00 96.50 106 THR A CA 1
ATOM 757 C C . THR A 1 106 ? -13.852 2.498 4.435 1.00 96.50 106 THR A C 1
ATOM 759 O O . THR A 1 106 ? -14.851 2.951 5.003 1.00 96.50 106 THR A O 1
ATOM 762 N N . GLN A 1 107 ? -12.894 3.246 3.891 1.00 93.81 107 GLN A N 1
ATOM 763 C CA . GLN A 1 107 ? -12.984 4.672 3.648 1.00 93.81 107 GLN A CA 1
ATOM 764 C C . GLN A 1 107 ? -12.983 4.952 2.143 1.00 93.81 107 GLN A C 1
ATOM 766 O O . GLN A 1 107 ? -12.150 4.415 1.408 1.00 93.81 107 GLN A O 1
ATOM 771 N N . ARG A 1 108 ? -13.936 5.763 1.677 1.00 89.50 108 ARG A N 1
ATOM 772 C CA . ARG A 1 108 ? -14.145 6.067 0.252 1.00 89.50 108 ARG A CA 1
ATOM 773 C C . ARG A 1 108 ? -14.261 7.576 0.031 1.00 89.50 108 ARG A C 1
ATOM 775 O O . ARG A 1 108 ? -15.375 8.085 0.002 1.00 89.50 108 ARG A O 1
ATOM 782 N N . PRO A 1 109 ? -13.139 8.306 -0.113 1.00 85.12 109 PRO A N 1
ATOM 783 C CA . PRO A 1 109 ? -13.149 9.765 -0.216 1.00 85.12 109 PRO A CA 1
ATOM 784 C C . PRO A 1 109 ? -13.676 10.250 -1.569 1.00 85.12 109 PRO A C 1
ATOM 786 O O . PRO A 1 109 ? -13.945 11.432 -1.737 1.00 85.12 109 PRO A O 1
ATOM 789 N N . ASP A 1 110 ? -13.782 9.340 -2.535 1.00 83.56 110 ASP A N 1
ATOM 790 C CA . ASP A 1 110 ? -14.312 9.565 -3.872 1.00 83.56 110 ASP A CA 1
ATOM 791 C C . ASP A 1 110 ? -15.845 9.658 -3.904 1.00 83.56 110 ASP A C 1
ATOM 793 O O . ASP A 1 110 ? -16.412 10.102 -4.901 1.00 83.56 110 ASP A O 1
ATOM 797 N N . LEU A 1 111 ? -16.524 9.256 -2.825 1.00 86.19 111 LEU A N 1
ATOM 798 C CA . LEU A 1 111 ? -17.975 9.347 -2.722 1.00 86.19 111 LEU A CA 1
ATOM 799 C C . LEU A 1 111 ? -18.402 10.715 -2.187 1.00 86.19 111 LEU A C 1
ATOM 801 O O . LEU A 1 111 ? -17.801 11.268 -1.270 1.00 86.19 111 LEU A O 1
ATOM 805 N N . THR A 1 112 ? -19.491 11.244 -2.738 1.00 84.62 112 THR A N 1
ATOM 806 C CA . THR A 1 112 ? -20.073 12.523 -2.309 1.00 84.62 112 THR A CA 1
ATOM 807 C C . THR A 1 112 ? -21.004 12.380 -1.108 1.00 84.62 112 THR A C 1
ATOM 809 O O . THR A 1 112 ? -21.210 13.349 -0.381 1.00 84.62 112 THR A O 1
ATOM 812 N N . ASP A 1 113 ? -21.567 11.188 -0.881 1.00 84.50 113 ASP A N 1
ATOM 813 C CA . ASP A 1 113 ? -22.441 10.926 0.260 1.00 84.50 113 ASP A CA 1
ATOM 814 C C . ASP A 1 113 ? -21.599 10.727 1.533 1.00 84.50 113 ASP A C 1
ATOM 816 O O . ASP A 1 113 ? -20.946 9.683 1.673 1.00 84.50 113 ASP A O 1
ATOM 820 N N . PRO A 1 114 ? -21.643 11.660 2.510 1.00 79.00 114 PRO A N 1
ATOM 821 C CA . PRO A 1 114 ? -20.903 11.532 3.763 1.00 79.00 114 PRO A CA 1
ATOM 822 C C . PRO A 1 114 ? -21.269 10.258 4.536 1.00 79.00 114 PRO A C 1
ATOM 824 O O . PRO A 1 114 ? -20.499 9.803 5.384 1.0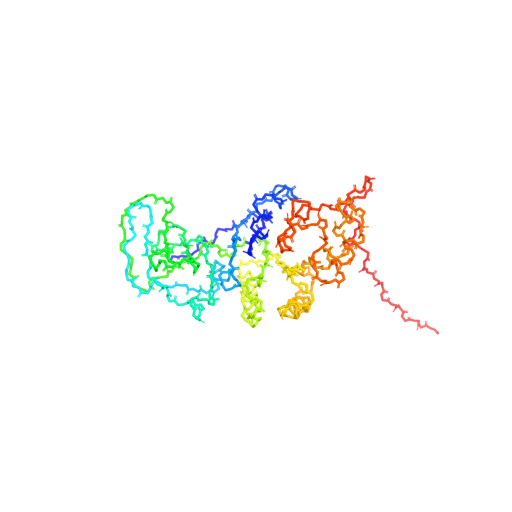0 79.00 114 PRO A O 1
ATOM 827 N N . ARG A 1 115 ? -22.427 9.654 4.234 1.00 78.38 115 ARG A N 1
ATOM 828 C CA . ARG A 1 115 ? -22.888 8.415 4.860 1.00 78.38 115 ARG A CA 1
ATOM 829 C C . ARG A 1 115 ? -22.190 7.156 4.380 1.00 78.38 115 ARG A C 1
ATOM 831 O O . ARG A 1 115 ? -22.286 6.122 5.030 1.00 78.38 115 ARG A O 1
ATOM 838 N N . GLN A 1 116 ? -21.476 7.247 3.268 1.00 84.00 116 GLN A N 1
ATOM 839 C CA . GLN A 1 116 ? -20.772 6.123 2.658 1.00 84.00 116 GLN A CA 1
ATOM 840 C C . GLN A 1 116 ? -19.254 6.266 2.783 1.00 84.00 116 GLN A C 1
ATOM 842 O O . GLN A 1 116 ? -18.514 5.368 2.389 1.00 84.00 116 GLN A O 1
ATOM 847 N N . LEU A 1 117 ? -18.785 7.380 3.361 1.00 90.38 117 LEU A N 1
ATOM 848 C CA . LEU A 1 117 ? -17.362 7.661 3.497 1.00 90.38 117 LEU A CA 1
ATOM 849 C C . LEU A 1 117 ? -16.668 6.709 4.451 1.00 90.38 117 LEU A C 1
ATOM 851 O O . LEU A 1 117 ? -15.528 6.382 4.182 1.00 90.38 117 LEU A O 1
ATOM 855 N N . TRP A 1 118 ? -17.316 6.303 5.544 1.00 95.06 118 TRP A N 1
ATOM 856 C CA . TRP A 1 118 ? -16.750 5.409 6.552 1.00 95.06 118 TRP A CA 1
ATOM 857 C C . TRP A 1 118 ? -17.759 4.324 6.899 1.00 95.06 118 TRP A C 1
ATOM 859 O O . TRP A 1 118 ? -18.784 4.587 7.531 1.00 95.06 118 TRP A O 1
ATOM 869 N N . VAL A 1 119 ? -17.460 3.096 6.491 1.00 97.19 119 VAL A N 1
ATOM 870 C CA . VAL A 1 119 ? -18.351 1.946 6.667 1.00 97.19 119 VAL A CA 1
ATOM 871 C C . VAL A 1 119 ? -17.567 0.801 7.283 1.00 97.19 119 VAL A C 1
ATOM 873 O O . VAL A 1 119 ? -16.492 0.452 6.800 1.00 97.19 119 VAL A O 1
ATOM 876 N N . PHE A 1 120 ? -18.118 0.219 8.344 1.00 98.56 120 PHE A N 1
ATOM 877 C CA . PHE A 1 120 ? -17.652 -1.041 8.905 1.00 98.56 120 PHE A CA 1
ATOM 878 C C . PHE A 1 120 ? -18.678 -2.129 8.605 1.00 98.56 120 PHE A C 1
ATOM 880 O O . PHE A 1 120 ? -19.861 -1.957 8.897 1.00 98.56 120 PHE A O 1
ATOM 887 N N . THR A 1 121 ? -18.238 -3.242 8.030 1.00 98.44 121 THR A N 1
ATOM 888 C CA . THR A 1 121 ? -19.089 -4.403 7.744 1.00 98.44 121 THR A CA 1
ATOM 889 C C . THR A 1 121 ? -18.572 -5.586 8.528 1.00 98.44 121 THR A C 1
ATOM 891 O O . THR A 1 121 ? -17.433 -5.981 8.322 1.00 98.44 121 THR A O 1
ATOM 894 N N . ARG A 1 122 ? -19.384 -6.141 9.430 1.00 98.31 122 ARG A N 1
ATOM 895 C CA . ARG A 1 122 ? -18.976 -7.317 10.209 1.00 98.31 122 ARG A CA 1
ATOM 896 C C . ARG A 1 122 ? -18.879 -8.557 9.319 1.00 98.31 122 ARG A C 1
ATOM 898 O O . ARG A 1 122 ? -19.726 -8.730 8.443 1.00 98.31 122 ARG A O 1
ATOM 905 N N . ASP A 1 123 ? -17.921 -9.435 9.598 1.00 97.81 123 ASP A N 1
ATOM 906 C CA . ASP A 1 123 ? -17.688 -10.637 8.780 1.00 97.81 123 ASP A CA 1
ATOM 907 C C . ASP A 1 123 ? -18.756 -11.714 8.991 1.00 97.81 123 ASP A C 1
ATOM 909 O O . ASP A 1 123 ? -19.186 -12.384 8.054 1.00 97.81 123 ASP A O 1
ATOM 913 N N . ALA A 1 124 ? -19.211 -11.872 10.236 1.00 97.31 124 ALA A N 1
ATOM 914 C CA . ALA A 1 124 ? -20.187 -12.882 10.624 1.00 97.31 124 ALA A CA 1
ATOM 915 C C . ALA A 1 124 ? -21.332 -12.273 11.434 1.00 97.31 124 ALA A C 1
ATOM 917 O O . ALA A 1 124 ? -21.125 -11.376 12.261 1.00 97.31 124 ALA A O 1
ATOM 918 N N . ALA A 1 125 ? -22.546 -12.787 11.222 1.00 97.69 125 ALA A N 1
ATOM 919 C CA . ALA A 1 125 ? -23.710 -12.417 12.018 1.00 97.69 125 ALA A CA 1
ATOM 920 C C . ALA A 1 125 ? -23.519 -12.787 13.502 1.00 97.69 125 ALA A C 1
ATOM 922 O O . ALA A 1 125 ? -22.798 -13.721 13.846 1.00 97.69 125 ALA A O 1
ATOM 923 N N . GLY A 1 126 ? -24.172 -12.050 14.395 1.00 97.25 126 GLY A N 1
ATOM 924 C CA . GLY A 1 126 ? -24.123 -12.288 15.835 1.00 97.25 126 GLY A CA 1
ATOM 925 C C . GLY A 1 126 ? -24.998 -11.302 16.600 1.00 97.25 126 GLY A C 1
ATOM 926 O O . GLY A 1 126 ? -25.902 -10.697 16.035 1.00 97.25 126 GLY A O 1
ATOM 927 N N . ALA A 1 127 ? -24.728 -11.103 17.890 1.00 97.62 127 ALA A N 1
ATOM 928 C CA . ALA A 1 127 ? -25.454 -10.102 18.669 1.00 97.62 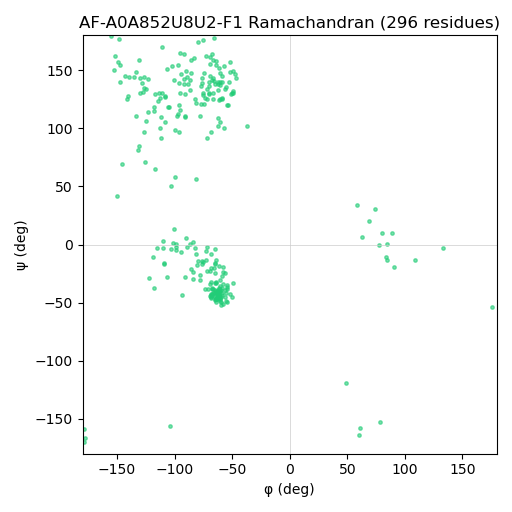127 ALA A CA 1
ATOM 929 C C . ALA A 1 127 ? -25.130 -8.678 18.184 1.00 97.62 127 ALA A C 1
ATOM 931 O O . ALA A 1 127 ? -23.987 -8.376 17.815 1.00 97.62 127 ALA A O 1
ATOM 932 N N . ALA A 1 128 ? -26.136 -7.799 18.199 1.00 98.31 128 ALA A N 1
ATOM 933 C CA . ALA A 1 128 ? -25.904 -6.366 18.074 1.00 98.31 128 ALA A CA 1
ATOM 934 C C . ALA A 1 128 ? -25.130 -5.872 19.304 1.00 98.31 128 ALA A C 1
ATOM 936 O O . ALA A 1 128 ? -25.381 -6.326 20.423 1.00 98.31 128 ALA A O 1
ATOM 937 N N . LYS A 1 129 ? -24.181 -4.955 19.105 1.00 98.44 129 LYS A N 1
ATOM 938 C CA . LYS A 1 129 ? -23.307 -4.477 20.180 1.00 98.44 129 LYS A CA 1
ATOM 939 C C . LYS A 1 129 ? -23.060 -2.984 20.064 1.00 98.44 129 LYS A C 1
ATOM 941 O O . LYS A 1 129 ? -22.594 -2.506 19.032 1.00 98.44 129 LYS A O 1
ATOM 946 N N . THR A 1 130 ? -23.305 -2.268 21.153 1.00 98.56 130 THR A N 1
ATOM 947 C CA . THR A 1 130 ? -22.873 -0.879 21.293 1.00 98.56 130 THR A CA 1
ATOM 948 C C . THR A 1 130 ? -21.413 -0.846 21.722 1.00 98.56 130 THR A C 1
ATOM 950 O O . THR A 1 130 ? -21.037 -1.445 22.730 1.00 98.56 130 THR A O 1
ATOM 953 N N . VAL A 1 131 ? -20.590 -0.142 20.954 1.00 98.56 131 VAL A N 1
ATOM 954 C CA . VAL A 1 131 ? -19.178 0.102 21.243 1.00 98.56 131 VAL A CA 1
ATOM 955 C C . VAL A 1 131 ? -19.013 1.581 21.570 1.00 98.56 131 VAL A C 1
ATOM 957 O O . VAL A 1 131 ? -19.524 2.444 20.855 1.00 98.56 131 VAL A O 1
ATOM 960 N N . ALA A 1 132 ? -18.345 1.870 22.685 1.00 98.44 132 ALA A N 1
ATOM 961 C CA . ALA A 1 132 ? -18.189 3.229 23.185 1.00 98.44 132 ALA A CA 1
ATOM 962 C C . ALA A 1 132 ? -17.275 4.084 22.292 1.00 98.44 132 ALA A C 1
ATOM 964 O O . ALA A 1 132 ? -16.386 3.575 21.605 1.00 98.44 132 ALA A O 1
ATOM 965 N N . GLN A 1 133 ? -17.469 5.403 22.349 1.00 98.38 133 GLN A N 1
ATOM 966 C CA . GLN A 1 133 ? -16.511 6.382 21.839 1.00 98.38 133 GLN A CA 1
ATOM 967 C C . GLN A 1 133 ? -15.093 6.090 22.353 1.00 98.38 133 GLN A C 1
ATOM 969 O O . GLN A 1 133 ? -14.914 5.587 23.461 1.00 98.38 133 GLN A O 1
ATOM 974 N N . ASN A 1 134 ? -14.086 6.433 21.549 1.00 98.06 134 ASN A N 1
ATOM 975 C CA . ASN A 1 134 ? -12.664 6.202 21.802 1.00 98.06 134 ASN A CA 1
ATOM 976 C C . ASN A 1 134 ? -12.263 4.724 21.894 1.00 98.06 134 ASN A C 1
ATOM 978 O O . ASN A 1 134 ? -11.102 4.435 22.174 1.00 98.06 134 ASN A O 1
ATOM 982 N N . ALA A 1 135 ? -13.165 3.775 21.618 1.00 98.44 135 ALA A N 1
ATOM 983 C CA . ALA A 1 135 ? -12.741 2.398 21.418 1.00 98.44 135 ALA A CA 1
ATOM 984 C C . ALA A 1 135 ? -11.810 2.312 20.192 1.00 98.44 135 ALA A C 1
ATOM 986 O O . ALA A 1 135 ? -12.070 2.979 19.178 1.00 98.44 135 ALA A O 1
ATOM 987 N N . PRO A 1 136 ? -10.737 1.506 20.267 1.00 98.25 136 PRO A N 1
ATOM 988 C CA . PRO A 1 136 ? -9.822 1.333 19.153 1.00 98.25 136 PRO A CA 1
ATOM 989 C C . PRO A 1 136 ? -10.514 0.600 18.003 1.00 98.25 136 PRO A C 1
ATOM 991 O O . PRO A 1 136 ? -11.281 -0.343 18.209 1.00 98.25 136 PRO A O 1
ATOM 994 N N . ILE A 1 137 ? -10.198 1.031 16.786 1.00 98.44 137 ILE A N 1
ATOM 995 C CA . ILE A 1 137 ? -10.438 0.267 15.567 1.00 98.44 137 ILE A CA 1
ATOM 996 C C . ILE A 1 137 ? -9.123 -0.448 15.264 1.00 98.44 137 ILE A C 1
ATOM 998 O O . ILE A 1 137 ? -8.171 0.155 14.766 1.00 98.44 137 ILE A O 1
ATOM 1002 N N . VAL A 1 138 ? -9.024 -1.706 15.675 1.00 97.75 138 VAL A N 1
ATOM 1003 C CA . VAL A 1 138 ? -7.780 -2.478 15.613 1.00 97.75 138 VAL A CA 1
ATOM 1004 C C . VAL A 1 138 ? -7.615 -3.019 14.202 1.00 97.75 138 VAL A C 1
ATOM 1006 O O . VAL A 1 138 ? -8.487 -3.742 13.738 1.00 97.75 138 VAL A O 1
ATOM 1009 N N . SER A 1 139 ? -6.519 -2.692 13.517 1.00 97.50 139 SER A N 1
ATOM 1010 C CA . SER A 1 139 ? -6.217 -3.340 12.236 1.00 97.50 139 SER A CA 1
ATOM 1011 C C . SER A 1 139 ? -5.823 -4.809 12.441 1.00 97.50 139 SER A C 1
ATOM 1013 O O . SER A 1 139 ? -5.019 -5.117 13.326 1.00 97.50 139 SER A O 1
ATOM 1015 N N . LEU A 1 140 ? -6.356 -5.686 11.589 1.00 96.69 140 LEU A N 1
ATOM 1016 C CA . LEU A 1 140 ? -6.006 -7.106 11.484 1.00 96.69 140 LEU A CA 1
ATOM 1017 C C . LEU A 1 140 ? -5.015 -7.390 10.334 1.00 96.69 140 LEU A C 1
ATOM 1019 O O . LEU A 1 140 ? -4.494 -8.505 10.215 1.00 96.69 140 LEU A O 1
ATOM 1023 N N . ASP A 1 141 ? -4.685 -6.364 9.548 1.00 96.81 141 ASP A N 1
ATOM 1024 C CA . ASP A 1 141 ? -3.733 -6.417 8.431 1.00 96.81 141 ASP A CA 1
ATOM 1025 C C . ASP A 1 141 ? -2.292 -6.091 8.855 1.00 96.81 141 ASP A C 1
ATOM 1027 O O . ASP A 1 141 ? -1.387 -6.018 8.021 1.00 96.81 141 ASP A O 1
ATOM 1031 N N . LYS A 1 142 ? -2.046 -5.920 10.160 1.00 95.06 142 LYS A N 1
ATOM 1032 C CA . LYS A 1 142 ? -0.708 -5.695 10.730 1.00 95.06 142 LYS A CA 1
ATOM 1033 C C . LYS A 1 142 ? 0.300 -6.764 10.270 1.00 95.06 142 LYS A C 1
ATOM 1035 O O . LYS A 1 142 ? -0.098 -7.922 10.090 1.00 95.06 142 LYS A O 1
ATOM 1040 N N . PRO A 1 143 ? 1.598 -6.418 10.121 1.00 95.44 143 PRO A N 1
ATOM 1041 C CA . PRO A 1 143 ? 2.640 -7.389 9.804 1.00 95.44 143 PRO A CA 1
ATOM 1042 C C . PRO A 1 143 ? 2.579 -8.610 10.718 1.00 95.44 143 PRO A C 1
ATOM 1044 O O . PRO A 1 143 ? 2.474 -8.481 11.935 1.00 95.44 143 PRO A O 1
ATOM 1047 N N . ARG A 1 144 ? 2.635 -9.807 10.133 1.00 93.56 144 ARG A N 1
ATOM 1048 C CA . ARG A 1 144 ? 2.574 -11.072 10.874 1.00 93.56 144 ARG A CA 1
ATOM 1049 C C . ARG A 1 144 ? 3.981 -11.618 11.140 1.00 93.56 144 ARG A C 1
ATOM 1051 O O . ARG A 1 144 ? 4.816 -11.582 10.229 1.00 93.56 144 ARG A O 1
ATOM 1058 N N . PRO A 1 145 ? 4.263 -12.154 12.344 1.00 93.12 145 PRO A N 1
ATOM 1059 C CA . PRO A 1 145 ? 5.535 -12.812 12.624 1.00 93.12 145 PRO A CA 1
ATOM 1060 C C . PRO A 1 145 ? 5.810 -13.937 11.620 1.00 93.12 145 PRO A C 1
ATOM 1062 O O . PRO A 1 145 ? 4.915 -14.724 11.306 1.00 93.12 145 PRO A O 1
ATOM 1065 N N . GLY A 1 146 ? 7.044 -14.014 11.119 1.00 93.19 146 GLY A N 1
ATOM 1066 C CA . GLY A 1 146 ? 7.494 -15.061 10.195 1.00 93.19 146 GLY A CA 1
ATOM 1067 C C . GLY A 1 146 ? 7.183 -14.819 8.712 1.00 93.19 146 GLY A C 1
ATOM 1068 O O . GLY A 1 146 ? 7.793 -15.472 7.872 1.00 93.19 146 GLY A O 1
ATOM 1069 N N . ALA A 1 147 ? 6.315 -13.862 8.363 1.00 94.94 147 ALA A N 1
ATOM 1070 C CA . ALA A 1 147 ? 6.013 -13.537 6.968 1.00 94.94 147 ALA A CA 1
ATOM 1071 C C . ALA A 1 147 ? 6.978 -12.488 6.393 1.00 94.94 147 ALA A C 1
ATOM 1073 O O . ALA A 1 147 ? 7.271 -11.481 7.040 1.00 94.94 147 ALA A O 1
ATOM 1074 N N . THR A 1 148 ? 7.418 -12.690 5.150 1.00 96.38 148 THR A N 1
ATOM 1075 C CA . THR A 1 148 ? 8.177 -11.692 4.382 1.00 96.38 148 THR A CA 1
ATOM 1076 C C . THR A 1 148 ? 7.268 -10.540 3.959 1.00 96.38 148 THR A C 1
ATOM 1078 O O . THR A 1 148 ? 6.263 -10.778 3.295 1.00 96.38 148 THR A O 1
ATOM 1081 N N . SER A 1 149 ? 7.613 -9.290 4.272 1.00 98.12 149 SER A N 1
ATOM 1082 C CA . SER A 1 149 ? 6.796 -8.133 3.863 1.00 98.12 149 SER A CA 1
ATOM 1083 C C . SER A 1 149 ? 7.235 -7.538 2.530 1.00 98.12 149 SER A C 1
ATOM 1085 O O . SER A 1 149 ? 8.424 -7.347 2.292 1.00 98.12 149 SER A O 1
ATOM 1087 N N . ILE A 1 150 ? 6.276 -7.178 1.680 1.00 98.44 150 ILE A N 1
ATOM 1088 C CA . ILE A 1 150 ? 6.506 -6.435 0.437 1.00 98.44 150 ILE A CA 1
ATOM 1089 C C . ILE A 1 150 ? 5.778 -5.097 0.534 1.00 98.44 150 ILE A C 1
ATOM 1091 O O . ILE A 1 150 ? 4.548 -5.054 0.576 1.00 98.44 150 ILE A O 1
ATOM 1095 N N . PHE A 1 151 ? 6.541 -4.007 0.548 1.00 98.62 151 PHE A N 1
ATOM 1096 C CA . PHE A 1 151 ? 6.051 -2.639 0.668 1.00 98.62 151 PHE A CA 1
ATOM 1097 C C . PHE A 1 151 ? 6.130 -1.917 -0.676 1.00 98.62 151 PHE A C 1
ATOM 1099 O O . PHE A 1 151 ? 7.213 -1.709 -1.218 1.00 98.62 151 PHE A O 1
ATOM 1106 N N . TRP A 1 152 ? 4.985 -1.492 -1.206 1.00 97.69 152 TRP A N 1
ATOM 1107 C CA . TRP A 1 152 ? 4.894 -0.687 -2.423 1.00 97.69 152 TRP A CA 1
ATOM 1108 C C . TRP A 1 152 ? 3.966 0.515 -2.213 1.00 97.69 152 TRP A C 1
ATOM 1110 O O . TRP A 1 152 ? 2.783 0.500 -2.563 1.00 97.69 152 TRP A O 1
ATOM 1120 N N . LEU A 1 153 ? 4.515 1.562 -1.596 1.00 96.75 153 LEU A N 1
ATOM 1121 C CA . LEU A 1 153 ? 3.786 2.757 -1.170 1.00 96.75 153 LEU A CA 1
ATOM 1122 C C . LEU A 1 153 ? 4.097 3.956 -2.076 1.00 96.75 153 LEU A C 1
ATOM 1124 O O . LEU A 1 153 ? 5.195 4.082 -2.609 1.00 96.75 153 LEU A O 1
ATOM 1128 N N . GLY A 1 154 ? 3.135 4.876 -2.198 1.00 94.00 154 GLY A N 1
ATOM 1129 C CA . GLY A 1 154 ? 3.369 6.220 -2.738 1.00 94.00 154 GLY A CA 1
ATOM 1130 C C . GLY A 1 154 ? 2.799 6.508 -4.124 1.00 94.00 154 GLY A C 1
ATOM 1131 O O . GLY A 1 154 ? 2.687 7.674 -4.482 1.00 94.00 154 GLY A O 1
ATOM 1132 N N . SER A 1 155 ? 2.358 5.500 -4.886 1.00 90.00 155 SER A N 1
ATOM 1133 C CA . SER A 1 155 ? 1.824 5.699 -6.250 1.00 90.00 155 SER A CA 1
ATOM 1134 C C . SER A 1 155 ? 0.654 6.690 -6.346 1.00 90.00 155 SER A C 1
ATOM 1136 O O . SER A 1 155 ? 0.456 7.263 -7.414 1.00 90.00 155 SER A O 1
ATOM 1138 N N . ASN A 1 156 ? -0.095 6.897 -5.256 1.00 90.94 156 ASN A N 1
ATOM 1139 C CA . ASN A 1 156 ? -1.324 7.701 -5.221 1.00 90.94 156 ASN A CA 1
ATOM 1140 C C . ASN A 1 156 ? -1.202 9.032 -4.454 1.00 90.94 156 ASN A C 1
ATOM 1142 O O . ASN A 1 156 ? -2.201 9.725 -4.306 1.00 90.94 156 ASN A O 1
ATOM 1146 N N . ASN A 1 157 ? -0.020 9.385 -3.940 1.00 93.00 157 ASN A N 1
ATOM 1147 C CA . ASN A 1 157 ? 0.205 10.634 -3.195 1.00 93.00 157 ASN A CA 1
ATOM 1148 C C . ASN A 1 157 ? 1.645 11.148 -3.355 1.00 93.00 157 ASN A C 1
ATOM 1150 O O . ASN A 1 157 ? 2.297 11.564 -2.398 1.00 93.00 157 ASN A O 1
ATOM 1154 N N . LEU A 1 158 ? 2.167 11.078 -4.584 1.00 90.75 158 LEU A N 1
ATOM 1155 C CA . LEU A 1 158 ? 3.525 11.517 -4.925 1.00 90.75 158 LEU A CA 1
ATOM 1156 C C . LEU A 1 158 ? 3.762 13.023 -4.757 1.00 90.75 158 LEU A C 1
ATOM 1158 O O . LEU A 1 158 ? 4.910 13.464 -4.741 1.00 90.75 158 LEU A O 1
ATOM 1162 N N . ASP A 1 159 ? 2.702 13.813 -4.652 1.00 90.94 159 ASP A N 1
ATOM 1163 C CA . ASP A 1 159 ? 2.736 15.223 -4.276 1.00 90.94 159 ASP A CA 1
ATOM 1164 C C . ASP A 1 159 ? 3.157 15.432 -2.807 1.00 90.94 159 ASP A C 1
ATOM 1166 O O . ASP A 1 159 ? 3.664 16.498 -2.468 1.00 90.94 159 ASP A O 1
ATOM 1170 N N . ASP A 1 160 ? 3.040 14.407 -1.954 1.00 92.75 160 ASP A N 1
ATOM 1171 C CA . ASP A 1 160 ? 3.405 14.438 -0.533 1.00 92.75 160 ASP A CA 1
ATOM 1172 C C . ASP A 1 160 ? 4.537 13.447 -0.210 1.00 92.75 160 ASP A C 1
ATOM 1174 O O . ASP A 1 160 ? 4.381 12.463 0.517 1.00 92.75 160 ASP A O 1
ATOM 1178 N N . MET A 1 161 ? 5.722 13.694 -0.777 1.00 94.06 161 MET A N 1
ATOM 1179 C CA . MET A 1 161 ? 6.880 12.808 -0.594 1.00 94.06 161 MET A CA 1
ATOM 1180 C C . MET A 1 161 ? 7.279 12.611 0.871 1.00 94.06 161 MET A C 1
ATOM 1182 O O . MET A 1 161 ? 7.771 11.541 1.223 1.00 94.06 161 MET A O 1
ATOM 1186 N N . ALA A 1 162 ? 7.115 13.634 1.715 1.00 94.75 162 ALA A N 1
ATOM 1187 C CA . ALA A 1 162 ? 7.461 13.543 3.129 1.00 94.75 162 ALA A CA 1
ATOM 1188 C C . ALA A 1 162 ? 6.601 12.480 3.825 1.00 94.75 162 ALA A C 1
ATOM 1190 O O . ALA A 1 162 ? 7.144 11.607 4.501 1.00 94.75 162 ALA A O 1
ATOM 1191 N N . ARG A 1 163 ? 5.285 12.492 3.572 1.00 95.19 163 ARG A N 1
ATOM 1192 C CA . ARG A 1 163 ? 4.360 11.467 4.063 1.00 95.19 163 ARG A CA 1
ATOM 1193 C C . ARG A 1 163 ? 4.719 10.078 3.546 1.00 95.19 163 ARG A C 1
ATOM 1195 O O . ARG A 1 163 ? 4.789 9.150 4.341 1.00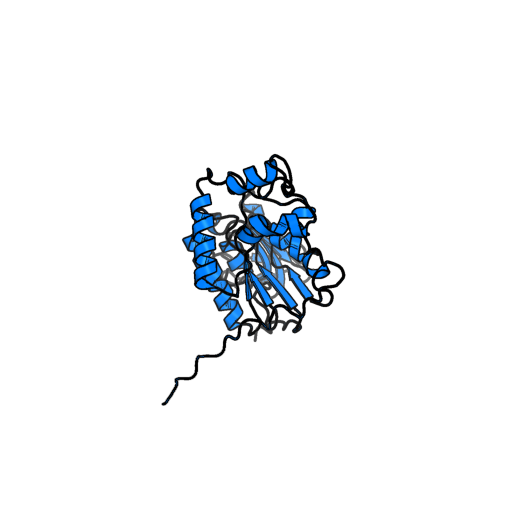 95.19 163 ARG A O 1
ATOM 1202 N N . VAL A 1 164 ? 5.001 9.933 2.248 1.00 97.38 164 VAL A N 1
ATOM 1203 C CA . VAL A 1 164 ? 5.358 8.622 1.673 1.00 97.38 164 VAL A CA 1
ATOM 1204 C C . VAL A 1 164 ? 6.601 8.031 2.342 1.00 97.38 164 VAL A C 1
ATOM 1206 O O . VAL A 1 164 ? 6.612 6.843 2.666 1.00 97.38 164 VAL A O 1
ATOM 1209 N N . LYS A 1 165 ? 7.635 8.848 2.576 1.00 98.12 165 LYS A N 1
ATOM 1210 C CA . LYS A 1 165 ? 8.868 8.417 3.250 1.00 98.12 165 LYS A CA 1
ATOM 1211 C C . LYS A 1 165 ? 8.618 8.021 4.706 1.00 98.12 165 LYS A C 1
ATOM 1213 O O . LYS A 1 165 ? 9.067 6.953 5.112 1.00 98.12 165 LYS A O 1
ATOM 1218 N N . ASP A 1 166 ? 7.877 8.843 5.450 1.00 97.62 166 ASP A N 1
ATOM 1219 C CA . ASP A 1 166 ? 7.509 8.587 6.851 1.00 97.62 166 ASP A CA 1
ATOM 1220 C C . ASP A 1 166 ? 6.705 7.286 6.995 1.00 97.62 166 ASP A C 1
ATOM 1222 O O . ASP A 1 166 ? 7.088 6.387 7.738 1.00 97.62 166 ASP A O 1
ATOM 1226 N N . ASP A 1 167 ? 5.637 7.133 6.209 1.00 98.31 167 ASP A N 1
ATOM 1227 C CA . ASP A 1 167 ? 4.793 5.935 6.231 1.00 98.31 167 ASP A CA 1
ATOM 1228 C C . ASP A 1 167 ? 5.583 4.671 5.852 1.00 98.31 167 ASP A C 1
ATOM 1230 O O . ASP A 1 167 ? 5.407 3.620 6.469 1.00 98.31 167 ASP A O 1
ATOM 1234 N N . THR A 1 168 ? 6.481 4.765 4.862 1.00 98.62 168 THR A N 1
ATOM 1235 C CA . THR A 1 168 ? 7.332 3.637 4.445 1.00 98.62 168 THR A CA 1
ATOM 1236 C C . THR A 1 168 ? 8.287 3.224 5.562 1.00 98.62 168 THR A C 1
ATOM 1238 O O . THR A 1 168 ? 8.375 2.038 5.879 1.00 98.62 168 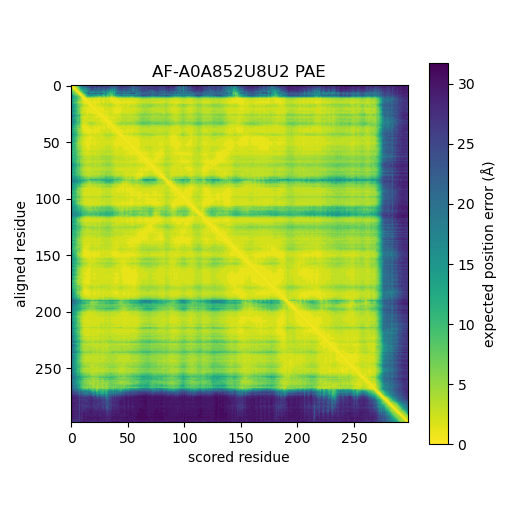THR A O 1
ATOM 1241 N N . ALA A 1 169 ? 8.971 4.186 6.190 1.00 98.62 169 ALA A N 1
ATOM 1242 C CA . ALA A 1 169 ? 9.881 3.910 7.296 1.00 98.62 169 ALA A CA 1
ATOM 1243 C C . ALA A 1 169 ? 9.144 3.266 8.479 1.00 98.62 169 ALA A C 1
ATOM 1245 O O . ALA A 1 169 ? 9.562 2.216 8.960 1.00 98.62 169 ALA A O 1
ATOM 1246 N N . ARG A 1 170 ? 7.989 3.814 8.873 1.00 98.50 170 ARG A N 1
ATOM 1247 C CA . ARG A 1 170 ? 7.206 3.305 10.009 1.00 98.50 170 ARG A CA 1
ATOM 1248 C C . ARG A 1 170 ? 6.589 1.927 9.754 1.00 98.50 170 ARG A C 1
ATOM 1250 O O . ARG A 1 170 ? 6.488 1.128 10.681 1.00 98.50 170 ARG A O 1
ATOM 1257 N N . MET A 1 171 ? 6.211 1.605 8.514 1.00 98.62 171 MET A N 1
ATOM 1258 C CA . MET A 1 171 ? 5.790 0.242 8.148 1.00 98.62 171 MET A CA 1
ATOM 1259 C C . MET A 1 171 ? 6.933 -0.770 8.287 1.00 98.62 171 MET A C 1
ATOM 1261 O O . MET A 1 171 ? 6.716 -1.893 8.745 1.00 98.62 171 MET A O 1
ATOM 1265 N N . ILE A 1 172 ? 8.152 -0.374 7.914 1.00 98.62 172 ILE A N 1
ATOM 1266 C CA . ILE A 1 172 ? 9.346 -1.215 8.051 1.00 98.62 172 ILE A CA 1
ATOM 1267 C C . ILE A 1 172 ? 9.712 -1.394 9.525 1.00 98.62 172 ILE A C 1
ATOM 1269 O O . ILE A 1 172 ? 9.950 -2.525 9.942 1.00 98.62 172 ILE A O 1
ATOM 1273 N N . GLU A 1 173 ? 9.689 -0.324 10.321 1.00 98.50 173 GLU A N 1
ATOM 1274 C CA . GLU A 1 173 ? 9.892 -0.390 11.775 1.00 98.50 173 GLU A CA 1
ATOM 1275 C C . GLU A 1 173 ? 8.882 -1.336 12.432 1.00 98.50 173 GLU A C 1
ATOM 1277 O O . GLU A 1 173 ? 9.260 -2.202 13.222 1.00 98.50 173 GLU A O 1
ATOM 1282 N N . LEU A 1 174 ? 7.601 -1.237 12.057 1.00 98.19 174 LEU A N 1
ATOM 1283 C CA . LEU A 1 174 ? 6.556 -2.124 12.563 1.00 98.19 174 LEU A CA 1
ATOM 1284 C C . LEU A 1 174 ? 6.795 -3.588 12.168 1.00 98.19 174 LEU A C 1
ATOM 1286 O O . LEU A 1 174 ? 6.623 -4.486 12.994 1.00 98.19 174 LEU A O 1
ATOM 1290 N N . HIS A 1 175 ? 7.222 -3.845 10.928 1.00 97.88 175 HIS A N 1
ATOM 1291 C CA . HIS A 1 175 ? 7.616 -5.189 10.498 1.00 97.88 175 HIS A CA 1
ATOM 1292 C C . HIS A 1 175 ? 8.784 -5.721 11.323 1.00 97.88 175 HIS A C 1
ATOM 1294 O O . HIS A 1 175 ? 8.693 -6.832 11.831 1.00 97.88 175 HIS A O 1
ATOM 1300 N N . GLN A 1 176 ? 9.843 -4.934 11.504 1.00 97.50 176 GLN A N 1
ATOM 1301 C CA . GLN A 1 176 ? 11.032 -5.334 12.263 1.00 97.50 176 GLN A CA 1
ATOM 1302 C C . GLN A 1 176 ? 10.730 -5.571 13.748 1.00 97.50 176 GLN A C 1
ATOM 1304 O O . GLN A 1 176 ? 11.313 -6.464 14.355 1.00 97.50 176 GLN A O 1
ATOM 1309 N N . ALA A 1 177 ? 9.791 -4.819 14.326 1.00 97.38 177 ALA A N 1
ATOM 1310 C CA . ALA A 1 177 ? 9.315 -5.046 15.688 1.00 97.38 177 ALA A CA 1
ATOM 1311 C C . ALA A 1 177 ? 8.494 -6.341 15.828 1.00 97.38 177 ALA A C 1
ATOM 1313 O O . ALA A 1 177 ? 8.384 -6.886 16.926 1.00 97.38 177 ALA A O 1
ATOM 1314 N N . THR A 1 178 ? 7.914 -6.835 14.731 1.00 95.19 178 THR A N 1
ATOM 1315 C CA . THR A 1 178 ? 6.975 -7.966 14.740 1.00 95.19 178 THR A CA 1
ATOM 1316 C C . THR A 1 178 ? 7.578 -9.264 14.194 1.00 95.19 178 THR A C 1
ATOM 1318 O O . THR A 1 178 ? 7.145 -10.359 14.552 1.00 95.19 178 THR A O 1
ATOM 1321 N N . SER A 1 179 ? 8.561 -9.171 13.302 1.00 94.38 179 SER A N 1
ATOM 1322 C CA . SER A 1 179 ? 9.073 -10.290 12.519 1.00 94.38 179 SER A CA 1
ATOM 1323 C C . SER A 1 179 ? 10.565 -10.142 12.233 1.00 94.38 179 SER A C 1
ATOM 1325 O O . SER A 1 179 ? 11.043 -9.075 11.858 1.00 94.38 179 SER A O 1
ATOM 1327 N N . ASN A 1 180 ? 11.284 -11.263 12.310 1.00 93.25 180 ASN A N 1
ATOM 1328 C CA . ASN A 1 180 ? 12.673 -11.370 11.851 1.00 93.25 180 ASN A CA 1
ATOM 1329 C C . ASN A 1 180 ? 12.780 -11.781 10.371 1.00 93.25 180 ASN A C 1
ATOM 1331 O O . ASN A 1 180 ? 13.886 -11.906 9.842 1.00 93.25 180 ASN A O 1
ATOM 1335 N N . ALA A 1 181 ? 11.652 -12.039 9.700 1.00 95.25 181 ALA A N 1
ATOM 1336 C CA . ALA A 1 181 ? 11.646 -12.375 8.281 1.00 95.25 181 ALA A CA 1
ATOM 1337 C C . ALA A 1 181 ? 12.099 -11.173 7.422 1.00 95.25 181 ALA A C 1
ATOM 1339 O O . ALA A 1 181 ? 12.010 -10.022 7.861 1.00 95.25 181 ALA A O 1
ATOM 1340 N N . PRO A 1 182 ? 12.570 -11.405 6.185 1.00 96.12 182 PRO A N 1
ATOM 1341 C CA . PRO A 1 182 ? 12.880 -10.340 5.237 1.00 96.12 182 PRO A CA 1
ATOM 1342 C C . PRO A 1 182 ? 11.739 -9.337 5.018 1.00 96.12 182 PRO A C 1
ATOM 1344 O O . PRO A 1 182 ? 10.559 -9.650 5.167 1.00 96.12 182 PRO A O 1
ATOM 1347 N N . PHE A 1 183 ? 12.096 -8.138 4.569 1.00 97.94 183 PHE A N 1
ATOM 1348 C CA . PHE A 1 183 ? 11.166 -7.219 3.921 1.00 97.94 183 PHE A CA 1
ATOM 1349 C C . PHE A 1 183 ? 11.775 -6.705 2.620 1.00 97.94 183 PHE A C 1
ATOM 1351 O O . PHE A 1 183 ? 12.998 -6.725 2.460 1.00 97.94 183 PHE A O 1
ATOM 1358 N N . TYR A 1 184 ? 10.927 -6.219 1.720 1.00 98.50 184 TYR A N 1
ATOM 1359 C CA . TYR A 1 184 ? 11.332 -5.592 0.473 1.00 98.50 184 TYR A CA 1
ATOM 1360 C C . TYR A 1 184 ? 10.540 -4.315 0.208 1.00 98.50 184 TYR A C 1
ATOM 1362 O O . TYR A 1 184 ? 9.348 -4.251 0.506 1.00 98.50 184 TYR A O 1
ATOM 1370 N N . VAL A 1 185 ? 11.195 -3.314 -0.378 1.00 98.62 185 VAL A N 1
ATOM 1371 C CA . VAL A 1 185 ? 10.580 -2.046 -0.793 1.00 98.62 185 VAL A CA 1
ATOM 1372 C C . VAL A 1 185 ? 10.629 -1.949 -2.311 1.00 98.62 185 VAL A C 1
ATOM 1374 O O . VAL A 1 185 ? 11.696 -2.052 -2.915 1.00 98.62 185 VAL A O 1
ATOM 1377 N N . VAL A 1 186 ? 9.472 -1.781 -2.941 1.00 97.69 186 VAL A N 1
ATOM 1378 C CA . VAL A 1 186 ? 9.338 -1.763 -4.399 1.00 97.69 186 VAL A CA 1
ATOM 1379 C C . VAL A 1 186 ? 9.482 -0.339 -4.916 1.00 97.69 186 VAL A C 1
ATOM 1381 O O . VAL A 1 186 ? 8.802 0.577 -4.451 1.00 97.69 186 VAL A O 1
ATOM 1384 N N . GLU A 1 187 ? 10.340 -0.152 -5.916 1.00 95.81 187 GLU A N 1
ATOM 1385 C CA . GLU A 1 187 ? 10.404 1.109 -6.649 1.00 95.81 187 GLU A CA 1
ATOM 1386 C C . GLU A 1 187 ? 9.089 1.441 -7.346 1.00 95.81 187 GLU A C 1
ATOM 1388 O O . GLU A 1 187 ? 8.378 0.584 -7.874 1.00 95.81 187 GLU A O 1
ATOM 1393 N N . LEU A 1 188 ? 8.796 2.732 -7.437 1.00 93.00 188 LEU A N 1
ATOM 1394 C CA . LEU A 1 188 ? 7.679 3.190 -8.234 1.00 93.00 188 LEU A CA 1
ATOM 1395 C C . LEU A 1 188 ? 8.016 3.089 -9.727 1.00 93.00 188 LEU A C 1
ATOM 1397 O O . LEU A 1 188 ? 9.006 3.683 -10.160 1.00 93.00 188 LEU A O 1
ATOM 1401 N N . PRO A 1 189 ? 7.186 2.409 -10.535 1.00 89.81 189 PRO A N 1
ATOM 1402 C CA . PRO A 1 189 ? 7.441 2.231 -11.956 1.00 89.81 189 PRO A CA 1
ATOM 1403 C C . PRO A 1 189 ? 7.289 3.567 -12.688 1.00 89.81 189 PRO A C 1
ATOM 1405 O O . PRO A 1 189 ? 6.615 4.465 -12.175 1.00 89.81 189 PRO A O 1
ATOM 1408 N N . PRO A 1 190 ? 7.835 3.716 -13.899 1.00 86.75 190 PRO A N 1
ATOM 1409 C CA . PRO A 1 190 ? 7.406 4.765 -14.818 1.00 86.75 190 PRO A CA 1
ATOM 1410 C C . PRO A 1 190 ? 5.868 4.809 -14.928 1.00 86.75 190 PRO A C 1
ATOM 1412 O O . PRO A 1 190 ? 5.195 3.787 -14.793 1.00 86.75 190 PRO A O 1
ATOM 1415 N N . ALA A 1 191 ? 5.279 5.988 -15.118 1.00 81.25 191 ALA A N 1
ATOM 1416 C CA . ALA A 1 191 ? 3.820 6.146 -15.110 1.00 81.25 191 ALA A CA 1
ATOM 1417 C C . ALA A 1 191 ? 3.364 7.265 -16.051 1.00 81.25 191 ALA A C 1
ATOM 1419 O O . ALA A 1 191 ? 4.189 7.932 -16.674 1.00 81.25 191 ALA A O 1
ATOM 1420 N N . TRP A 1 192 ? 2.045 7.448 -16.167 1.00 78.44 192 TRP A N 1
ATOM 1421 C CA . TRP A 1 192 ? 1.427 8.433 -17.054 1.00 78.44 192 TRP A CA 1
ATOM 1422 C C . TRP A 1 192 ? 2.063 9.831 -16.973 1.00 78.44 192 TRP A C 1
ATOM 1424 O O . TRP A 1 192 ? 2.478 10.297 -15.913 1.00 78.44 192 TRP A O 1
ATOM 1434 N N . GLY A 1 193 ? 2.126 10.488 -18.134 1.00 78.62 193 GLY A N 1
ATOM 1435 C CA . GLY A 1 193 ? 2.655 11.841 -18.293 1.00 78.62 193 GLY A CA 1
ATOM 1436 C C . GLY A 1 193 ? 4.180 11.937 -18.448 1.00 78.62 193 GLY A C 1
ATOM 1437 O O . GLY A 1 193 ? 4.651 12.987 -18.861 1.00 78.62 193 GLY A O 1
ATOM 1438 N N . GLY A 1 194 ? 4.935 10.857 -18.216 1.00 85.81 194 GLY A N 1
ATOM 1439 C CA . GLY A 1 194 ? 6.369 10.798 -18.526 1.00 85.81 194 GLY A CA 1
ATOM 1440 C C . GLY A 1 194 ? 7.213 11.829 -17.779 1.00 85.81 194 GLY A C 1
ATOM 1441 O O . GLY A 1 194 ? 6.825 12.336 -16.727 1.00 85.81 194 GLY A O 1
ATOM 1442 N N . ASN A 1 195 ? 8.384 12.148 -18.322 1.00 87.81 195 ASN A N 1
ATOM 1443 C CA . ASN A 1 195 ? 9.306 13.150 -17.786 1.00 87.81 195 ASN A CA 1
ATOM 1444 C C . ASN A 1 195 ? 8.698 14.558 -17.748 1.00 87.81 195 ASN A C 1
ATOM 1446 O O . ASN A 1 195 ? 9.181 15.401 -16.996 1.00 87.81 195 ASN A O 1
ATOM 1450 N N . GLU A 1 196 ? 7.634 14.789 -18.514 1.00 85.75 196 GLU A N 1
ATOM 1451 C CA . GLU A 1 196 ? 6.936 16.066 -18.612 1.00 85.75 196 GLU A CA 1
ATOM 1452 C C . GLU A 1 196 ? 5.960 16.298 -17.445 1.00 85.75 196 GLU A C 1
ATOM 1454 O O . GLU A 1 196 ? 5.546 17.429 -17.190 1.00 85.75 196 GLU A O 1
ATOM 1459 N N . HIS A 1 197 ? 5.577 15.243 -16.719 1.00 86.38 197 HIS A N 1
ATOM 1460 C CA . HIS A 1 197 ? 4.595 15.352 -15.647 1.00 86.38 197 HIS A CA 1
ATOM 1461 C C . HIS A 1 197 ? 5.192 15.961 -14.359 1.00 86.38 197 HIS A C 1
ATOM 1463 O O . HIS A 1 197 ? 6.249 15.505 -13.907 1.00 86.38 197 HIS A O 1
ATOM 1469 N N . PRO A 1 198 ? 4.495 16.897 -13.674 1.00 83.69 198 PRO A N 1
ATOM 1470 C CA . PRO A 1 198 ? 5.028 17.600 -12.499 1.00 83.69 198 PRO A CA 1
ATOM 1471 C C . PRO A 1 198 ? 5.527 16.690 -11.365 1.00 83.69 198 PRO A C 1
ATOM 1473 O O . PRO A 1 198 ? 6.517 17.000 -10.708 1.00 83.69 198 PRO A O 1
ATOM 1476 N N . VAL A 1 199 ? 4.882 15.535 -11.145 1.00 86.06 199 VAL A N 1
ATOM 1477 C CA . VAL A 1 199 ? 5.277 14.600 -10.067 1.00 86.06 199 VAL A CA 1
ATOM 1478 C C . VAL A 1 199 ? 6.378 13.604 -10.460 1.00 86.06 199 VAL A C 1
ATOM 1480 O O . VAL A 1 199 ? 6.787 12.782 -9.639 1.00 86.06 199 VAL A O 1
ATOM 1483 N N . THR A 1 200 ? 6.901 13.649 -11.688 1.00 87.81 200 THR A N 1
ATOM 1484 C CA . THR A 1 200 ? 7.948 12.707 -12.126 1.00 87.81 200 THR A CA 1
ATOM 1485 C C . THR A 1 200 ? 9.283 12.956 -11.430 1.00 87.81 200 THR A C 1
ATOM 1487 O O . THR A 1 200 ? 9.979 11.999 -11.078 1.00 87.81 200 THR A O 1
ATOM 1490 N N . ALA A 1 201 ? 9.614 14.215 -11.129 1.00 89.69 201 ALA A N 1
ATOM 1491 C CA . ALA A 1 201 ? 10.766 14.548 -10.289 1.00 89.69 201 ALA A CA 1
ATOM 1492 C C . ALA A 1 201 ? 10.644 13.929 -8.884 1.00 89.69 201 ALA A C 1
ATOM 1494 O O . ALA A 1 201 ? 11.619 13.378 -8.361 1.00 89.69 201 ALA A O 1
ATOM 1495 N N . ASN A 1 202 ? 9.432 13.929 -8.315 1.00 93.69 202 ASN A N 1
ATOM 1496 C CA . ASN A 1 202 ? 9.152 13.314 -7.018 1.00 93.69 202 ASN A CA 1
ATOM 1497 C C . ASN A 1 202 ? 9.309 11.794 -7.076 1.00 93.69 202 ASN A C 1
ATOM 1499 O O . ASN A 1 202 ? 9.929 11.204 -6.197 1.00 93.69 202 ASN A O 1
ATOM 1503 N N . ARG A 1 203 ? 8.829 11.154 -8.149 1.00 92.88 203 ARG A N 1
ATOM 1504 C CA . ARG A 1 203 ? 8.996 9.710 -8.364 1.00 92.88 203 ARG A CA 1
ATOM 1505 C C . ARG A 1 203 ? 10.469 9.300 -8.417 1.00 92.88 203 ARG A C 1
ATOM 1507 O O . ARG A 1 203 ? 10.869 8.376 -7.714 1.00 92.88 203 ARG A O 1
ATOM 1514 N N . LYS A 1 204 ? 11.283 10.001 -9.215 1.00 92.25 204 LYS A N 1
ATOM 1515 C CA . LYS A 1 204 ? 12.731 9.739 -9.321 1.00 92.25 204 LYS A CA 1
ATOM 1516 C C . LYS A 1 204 ? 13.433 9.954 -7.980 1.00 92.25 204 LYS A C 1
ATOM 1518 O O . LYS A 1 204 ? 14.209 9.101 -7.557 1.00 92.25 204 LYS A O 1
ATOM 1523 N N . SER A 1 205 ? 13.109 11.048 -7.291 1.00 95.25 205 SER A N 1
ATOM 1524 C CA . SER A 1 205 ? 13.646 11.359 -5.960 1.00 95.25 205 SER A CA 1
ATOM 1525 C C . SER A 1 205 ? 13.265 10.313 -4.912 1.00 95.25 205 SER A C 1
ATOM 1527 O O . SER A 1 205 ? 14.091 9.947 -4.077 1.00 95.25 205 SER A O 1
ATOM 1529 N N . LEU A 1 206 ? 12.032 9.802 -4.955 1.00 96.62 206 LEU A N 1
ATOM 1530 C CA . LEU A 1 206 ? 11.577 8.747 -4.059 1.00 96.62 206 LEU A CA 1
ATOM 1531 C C . LEU A 1 206 ? 12.289 7.422 -4.350 1.00 96.62 206 LEU A C 1
ATOM 1533 O O . LEU A 1 206 ? 12.787 6.809 -3.415 1.00 96.62 206 LEU A O 1
ATOM 1537 N N . ASN A 1 207 ? 12.413 7.010 -5.615 1.00 96.19 207 ASN A N 1
ATOM 1538 C CA . ASN A 1 207 ? 13.154 5.795 -5.971 1.00 96.19 207 ASN A CA 1
ATOM 1539 C C . ASN A 1 207 ? 14.634 5.894 -5.575 1.00 96.19 207 ASN A C 1
ATOM 1541 O O . ASN A 1 207 ? 15.187 4.936 -5.043 1.00 96.19 207 ASN A O 1
ATOM 1545 N N . ALA A 1 208 ? 15.273 7.052 -5.772 1.00 96.88 208 ALA A N 1
ATOM 1546 C CA . ALA A 1 208 ? 16.641 7.285 -5.309 1.00 96.88 208 ALA A CA 1
ATOM 1547 C C . ALA A 1 208 ? 16.752 7.165 -3.781 1.00 96.88 208 ALA A C 1
ATOM 1549 O O . ALA A 1 208 ? 17.662 6.510 -3.278 1.00 96.88 208 ALA A O 1
ATOM 1550 N N . TRP A 1 209 ? 15.792 7.733 -3.044 1.00 97.94 209 TRP A N 1
ATOM 1551 C CA . TRP A 1 209 ? 15.718 7.592 -1.591 1.00 97.94 209 TRP A CA 1
ATOM 1552 C C . TRP A 1 209 ? 15.500 6.130 -1.160 1.00 97.94 209 TRP A C 1
ATOM 1554 O O . TRP A 1 209 ? 16.200 5.669 -0.262 1.00 97.94 209 TRP A O 1
ATOM 1564 N N . ILE A 1 210 ? 14.614 5.377 -1.823 1.00 98.00 210 ILE A N 1
ATOM 1565 C CA . ILE A 1 210 ? 14.388 3.942 -1.568 1.00 98.00 210 ILE A CA 1
ATOM 1566 C C . ILE A 1 210 ? 15.698 3.159 -1.754 1.00 98.00 210 ILE A C 1
ATOM 1568 O O . ILE A 1 210 ? 16.120 2.449 -0.842 1.00 98.00 210 ILE A O 1
ATOM 1572 N N . LYS A 1 211 ? 16.383 3.346 -2.893 1.00 97.69 211 LYS A N 1
ATOM 1573 C CA . LYS A 1 211 ? 17.691 2.730 -3.190 1.00 97.69 211 LYS A CA 1
ATOM 1574 C C . LYS A 1 211 ? 18.726 3.043 -2.114 1.00 97.69 211 LYS A C 1
ATOM 1576 O O . LYS A 1 211 ? 19.387 2.137 -1.615 1.00 97.69 211 LYS A O 1
ATOM 1581 N N . GLN A 1 212 ? 18.840 4.316 -1.738 1.00 98.00 212 GLN A N 1
ATOM 1582 C CA . GLN A 1 212 ? 19.813 4.778 -0.753 1.00 98.00 212 GLN A CA 1
ATOM 1583 C C . GLN A 1 212 ? 19.576 4.183 0.642 1.00 98.00 212 GLN A C 1
ATOM 1585 O O . GLN A 1 212 ? 20.542 3.855 1.323 1.00 98.00 212 GLN A O 1
ATOM 1590 N N . ASN A 1 213 ? 18.318 4.058 1.075 1.00 98.06 213 ASN A N 1
ATOM 1591 C CA . ASN A 1 213 ? 17.993 3.668 2.452 1.00 98.06 213 ASN A CA 1
ATOM 1592 C C . ASN A 1 213 ? 17.842 2.156 2.636 1.00 98.06 213 ASN A C 1
ATOM 1594 O O . ASN A 1 213 ? 18.078 1.657 3.734 1.00 98.06 213 ASN A O 1
ATOM 1598 N N . TYR A 1 214 ? 17.455 1.424 1.588 1.00 97.50 214 TYR A N 1
ATOM 1599 C CA . TYR A 1 214 ? 17.089 0.011 1.721 1.00 97.50 214 TYR A CA 1
ATOM 1600 C C . TYR A 1 214 ? 17.978 -0.948 0.919 1.00 97.50 214 TYR A C 1
ATOM 1602 O O . TYR A 1 214 ? 17.924 -2.151 1.169 1.00 97.50 214 TYR A O 1
ATOM 1610 N N . GLY A 1 215 ? 18.836 -0.453 0.016 1.00 95.31 215 GLY A N 1
ATOM 1611 C CA . GLY A 1 215 ? 19.890 -1.238 -0.638 1.00 95.31 215 GLY A CA 1
ATOM 1612 C C . GLY A 1 215 ? 19.401 -2.566 -1.227 1.00 95.31 215 GLY A C 1
ATOM 1613 O O . GLY A 1 215 ? 18.520 -2.593 -2.079 1.00 95.31 215 GLY A O 1
ATOM 1614 N N . GLU A 1 216 ? 19.945 -3.686 -0.748 1.00 95.94 216 GLU A N 1
ATOM 1615 C CA . GLU A 1 216 ? 19.587 -5.042 -1.204 1.00 95.94 216 GLU A CA 1
ATOM 1616 C C . GLU A 1 216 ? 18.132 -5.450 -0.905 1.00 95.94 216 GLU A C 1
ATOM 1618 O O . GLU A 1 216 ? 17.640 -6.441 -1.443 1.00 95.94 216 GLU A O 1
ATOM 1623 N N . ARG A 1 217 ? 17.419 -4.697 -0.058 1.00 97.88 217 ARG A N 1
ATOM 1624 C CA . ARG A 1 217 ? 15.981 -4.879 0.192 1.00 97.88 217 ARG A CA 1
ATOM 1625 C C . ARG A 1 217 ? 15.112 -4.172 -0.849 1.00 97.88 217 ARG A C 1
ATOM 1627 O O . ARG A 1 217 ? 13.891 -4.204 -0.738 1.00 97.88 217 ARG A O 1
ATOM 1634 N N . VAL A 1 218 ? 15.694 -3.524 -1.853 1.00 98.25 218 VAL A N 1
ATOM 1635 C CA . VAL A 1 218 ? 14.931 -2.861 -2.914 1.00 98.25 218 VAL A CA 1
ATOM 1636 C C . VAL A 1 218 ? 14.601 -3.836 -4.035 1.00 98.25 218 VAL A C 1
ATOM 1638 O O . VAL A 1 218 ? 15.471 -4.548 -4.528 1.00 98.25 218 VAL A O 1
ATOM 1641 N N . ILE A 1 219 ? 13.340 -3.832 -4.471 1.00 96.50 219 ILE A N 1
ATOM 1642 C CA . ILE A 1 219 ? 12.921 -4.446 -5.734 1.00 96.50 219 ILE A CA 1
ATOM 1643 C C . ILE A 1 219 ? 13.022 -3.361 -6.821 1.00 96.50 219 ILE A C 1
ATOM 1645 O O . ILE A 1 219 ? 12.209 -2.426 -6.807 1.00 96.50 219 ILE A O 1
ATOM 1649 N N . PRO A 1 220 ? 13.988 -3.460 -7.760 1.00 94.69 220 PRO A N 1
ATOM 1650 C CA . PRO A 1 220 ? 14.317 -2.395 -8.706 1.00 94.69 220 PRO A CA 1
ATOM 1651 C C . PRO A 1 220 ? 13.365 -2.377 -9.910 1.00 94.69 220 PRO A C 1
ATOM 1653 O O . PRO A 1 220 ? 13.770 -2.530 -11.063 1.00 94.69 220 PRO A O 1
ATOM 1656 N N . LEU A 1 221 ? 12.062 -2.262 -9.643 1.00 92.56 221 LEU A N 1
ATOM 1657 C CA . LEU A 1 221 ? 11.015 -2.410 -10.651 1.00 92.56 221 LEU A CA 1
ATOM 1658 C C . LEU A 1 221 ? 11.137 -1.376 -11.779 1.00 92.56 221 LEU A C 1
ATOM 1660 O O . LEU A 1 221 ? 10.940 -1.728 -12.940 1.00 92.56 221 LEU A O 1
ATOM 1664 N N . ALA A 1 222 ? 11.468 -0.118 -11.472 1.00 91.06 222 ALA A N 1
ATOM 1665 C CA . ALA A 1 222 ? 11.551 0.922 -12.497 1.00 91.06 222 ALA A CA 1
ATOM 1666 C C . ALA A 1 222 ? 12.709 0.665 -13.472 1.00 91.06 222 ALA A C 1
ATOM 1668 O O . ALA A 1 222 ? 12.541 0.763 -14.694 1.00 91.06 222 ALA A O 1
ATOM 1669 N N . ASP A 1 223 ? 13.863 0.274 -12.928 1.00 90.19 223 ASP A N 1
ATOM 1670 C CA . ASP A 1 223 ? 15.037 -0.097 -13.716 1.00 90.19 223 ASP A CA 1
ATOM 1671 C C . ASP A 1 223 ? 14.764 -1.368 -14.534 1.00 90.19 223 ASP A C 1
ATOM 1673 O O . ASP A 1 223 ? 15.127 -1.439 -15.712 1.00 90.19 223 ASP A O 1
ATOM 1677 N N . TYR A 1 224 ? 14.090 -2.356 -13.934 1.00 92.19 224 TYR A N 1
ATOM 1678 C CA . TYR A 1 224 ? 13.742 -3.616 -14.586 1.00 92.19 224 TYR A CA 1
ATOM 1679 C C . TYR A 1 224 ? 12.785 -3.410 -15.762 1.00 92.19 224 TYR A C 1
ATOM 1681 O O . TYR A 1 224 ? 13.047 -3.920 -16.851 1.00 92.19 224 TYR A O 1
ATOM 1689 N N . LEU A 1 225 ? 11.728 -2.611 -15.594 1.00 90.69 225 LEU A N 1
ATOM 1690 C CA . LEU A 1 225 ? 10.784 -2.307 -16.674 1.00 90.69 225 LEU A CA 1
ATOM 1691 C C . LEU A 1 225 ? 11.465 -1.616 -17.861 1.00 90.69 225 LEU A C 1
ATOM 1693 O O . LEU A 1 225 ? 11.135 -1.902 -19.009 1.00 90.69 225 LEU A O 1
ATOM 1697 N N . SER A 1 226 ? 12.449 -0.758 -17.594 1.00 88.56 226 SER A N 1
ATOM 1698 C CA . SER A 1 226 ? 13.172 -0.018 -18.635 1.00 88.56 226 SER A CA 1
ATOM 1699 C C . SER A 1 226 ? 14.220 -0.868 -19.363 1.00 88.56 226 SER A C 1
ATOM 1701 O O . SER A 1 226 ? 14.498 -0.634 -20.538 1.00 88.56 226 SER A O 1
ATOM 1703 N N . ASN A 1 227 ? 14.819 -1.857 -18.687 1.00 88.44 227 ASN A N 1
ATOM 1704 C CA . ASN A 1 227 ? 16.028 -2.525 -19.183 1.00 88.44 227 ASN A CA 1
ATOM 1705 C C . ASN A 1 227 ? 15.918 -4.045 -19.359 1.00 88.44 227 ASN A C 1
ATOM 1707 O O . ASN A 1 227 ? 16.604 -4.596 -20.216 1.00 88.44 227 ASN A O 1
ATOM 1711 N N . GLY A 1 228 ? 15.089 -4.736 -18.583 1.00 87.44 228 GLY A N 1
ATOM 1712 C CA . GLY A 1 228 ? 15.041 -6.204 -18.559 1.00 87.44 228 GLY A CA 1
ATOM 1713 C C . GLY A 1 228 ? 13.701 -6.790 -18.987 1.00 87.44 228 GLY A C 1
ATOM 1714 O O . GLY A 1 228 ? 13.664 -7.778 -19.713 1.00 87.44 228 GLY A O 1
ATOM 1715 N N . ALA A 1 229 ? 12.599 -6.149 -18.608 1.00 91.00 229 ALA A N 1
ATOM 1716 C CA . ALA A 1 229 ? 11.278 -6.762 -18.661 1.00 91.00 229 ALA A CA 1
ATOM 1717 C C . ALA A 1 229 ? 10.823 -7.170 -20.074 1.00 91.00 229 ALA A C 1
ATOM 1719 O O . ALA A 1 229 ? 10.228 -8.230 -20.231 1.00 91.00 229 ALA A O 1
ATOM 1720 N N . LEU A 1 230 ? 11.123 -6.380 -21.116 1.00 92.50 230 LEU A N 1
ATOM 1721 C CA . LEU A 1 230 ? 10.788 -6.761 -22.500 1.00 92.50 230 LEU A CA 1
ATOM 1722 C C . LEU A 1 230 ? 11.544 -8.013 -22.955 1.00 92.50 230 LEU A C 1
ATOM 1724 O O . LEU A 1 230 ? 10.954 -8.882 -23.587 1.00 92.50 230 LEU A O 1
ATOM 1728 N N . TYR A 1 231 ? 12.828 -8.118 -22.602 1.00 90.81 231 TYR A N 1
ATOM 1729 C CA . TYR A 1 231 ? 13.640 -9.284 -22.939 1.00 90.81 231 TYR A CA 1
ATOM 1730 C C . TYR A 1 231 ? 13.099 -10.539 -22.250 1.00 90.81 231 TYR A C 1
ATOM 1732 O O . TYR A 1 231 ? 12.873 -11.552 -22.907 1.00 90.81 231 TYR A O 1
ATOM 1740 N N . ASP A 1 232 ? 12.808 -10.437 -20.954 1.00 86.44 232 ASP A N 1
ATOM 1741 C CA . ASP A 1 232 ? 12.233 -11.534 -20.175 1.00 86.44 232 ASP A CA 1
ATOM 1742 C C . ASP A 1 232 ? 10.831 -11.919 -20.672 1.00 86.44 232 ASP A C 1
ATOM 1744 O O . ASP A 1 232 ? 10.476 -13.090 -20.720 1.00 86.44 232 ASP A O 1
ATOM 1748 N N . ALA A 1 233 ? 10.049 -10.957 -21.158 1.00 87.94 233 ALA A N 1
ATOM 1749 C CA . ALA A 1 233 ? 8.769 -11.235 -21.801 1.00 87.94 233 ALA A CA 1
ATOM 1750 C C . ALA A 1 233 ? 8.894 -11.881 -23.199 1.00 87.94 233 ALA A C 1
ATOM 1752 O O . ALA A 1 233 ? 7.869 -12.161 -23.820 1.00 87.94 233 ALA A O 1
ATOM 1753 N N . GLY A 1 234 ? 10.107 -12.092 -23.725 1.00 90.12 234 GLY A N 1
ATOM 1754 C CA . GLY A 1 234 ? 10.327 -12.574 -25.092 1.00 90.12 234 GLY A CA 1
ATOM 1755 C C . GLY A 1 234 ? 9.934 -11.554 -26.167 1.00 90.12 234 GLY A C 1
ATOM 1756 O O . GLY A 1 234 ? 9.687 -11.927 -27.312 1.00 90.12 234 GLY A O 1
ATOM 1757 N N . ILE A 1 235 ? 9.854 -10.270 -25.809 1.00 91.75 235 ILE A N 1
ATOM 1758 C CA . ILE A 1 235 ? 9.454 -9.181 -26.700 1.00 91.75 235 ILE A CA 1
ATOM 1759 C C . ILE A 1 235 ? 10.701 -8.511 -27.271 1.00 91.75 235 ILE A C 1
ATOM 1761 O O . ILE A 1 235 ? 11.522 -7.933 -26.552 1.00 91.75 235 ILE A O 1
ATOM 1765 N N . THR A 1 236 ? 10.822 -8.528 -28.596 1.00 93.50 236 THR A N 1
ATOM 1766 C CA . THR A 1 236 ? 11.797 -7.692 -29.298 1.00 93.50 236 THR A CA 1
ATOM 1767 C C . THR A 1 236 ? 11.417 -6.223 -29.134 1.00 93.50 236 THR A C 1
ATOM 1769 O O . THR A 1 236 ? 10.303 -5.826 -29.467 1.00 93.50 236 THR A O 1
ATOM 1772 N N . ARG A 1 237 ? 12.350 -5.406 -28.629 1.00 94.06 237 ARG A N 1
ATOM 1773 C CA . ARG A 1 237 ? 12.125 -3.969 -28.422 1.00 94.06 237 ARG A CA 1
ATOM 1774 C C . ARG A 1 237 ? 11.763 -3.279 -29.735 1.00 94.06 237 ARG A C 1
ATOM 1776 O O . ARG A 1 237 ? 12.528 -3.348 -30.695 1.00 94.06 237 ARG A O 1
ATOM 1783 N N . THR A 1 238 ? 10.639 -2.572 -29.746 1.00 96.31 238 THR A N 1
ATOM 1784 C CA . THR A 1 238 ? 10.240 -1.710 -30.864 1.00 96.31 238 THR A CA 1
ATOM 1785 C C . THR A 1 238 ? 10.744 -0.280 -30.661 1.00 96.31 238 THR A C 1
ATOM 1787 O O . THR A 1 238 ? 11.059 0.119 -29.538 1.00 96.31 238 THR A O 1
ATOM 1790 N N . GLN A 1 239 ? 10.760 0.534 -31.723 1.00 97.06 239 GLN A N 1
ATOM 1791 C CA . GLN A 1 239 ? 11.062 1.964 -31.585 1.00 97.06 239 GLN A CA 1
ATOM 1792 C C . GLN A 1 239 ? 10.071 2.659 -30.637 1.00 97.06 239 GLN A C 1
ATOM 1794 O O . GLN A 1 239 ? 10.478 3.459 -29.805 1.00 97.06 239 GLN A O 1
ATOM 1799 N N . ALA A 1 240 ? 8.793 2.269 -30.671 1.00 95.19 240 ALA A N 1
ATOM 1800 C CA . ALA A 1 240 ? 7.784 2.811 -29.768 1.00 95.19 240 ALA A CA 1
ATOM 1801 C C . ALA A 1 240 ? 8.066 2.480 -28.290 1.00 95.19 240 ALA A C 1
ATOM 1803 O O . ALA A 1 240 ? 7.753 3.285 -27.414 1.00 95.19 240 ALA A O 1
ATOM 1804 N N . ASP A 1 241 ? 8.667 1.321 -27.992 1.00 95.25 241 ASP A N 1
ATOM 1805 C CA . ASP A 1 241 ? 9.124 1.006 -26.636 1.00 95.25 241 ASP A CA 1
ATOM 1806 C C . ASP A 1 241 ? 10.303 1.887 -26.222 1.00 95.25 241 ASP A C 1
ATOM 1808 O O . ASP A 1 241 ? 10.320 2.391 -25.101 1.00 95.25 241 ASP A O 1
ATOM 1812 N N . LEU A 1 242 ? 11.272 2.089 -27.119 1.00 95.38 242 LEU A N 1
ATOM 1813 C CA . LEU A 1 242 ? 12.442 2.928 -26.859 1.00 95.38 242 LEU A CA 1
ATOM 1814 C C . LEU A 1 242 ? 12.041 4.388 -26.621 1.00 95.38 242 LEU A C 1
ATOM 1816 O O . LEU A 1 242 ? 12.498 4.987 -25.650 1.00 95.38 242 LEU A O 1
ATOM 1820 N N . ASP A 1 243 ? 11.140 4.926 -27.441 1.00 95.00 243 ASP A N 1
ATOM 1821 C CA . ASP A 1 243 ? 10.623 6.290 -27.300 1.00 95.00 243 ASP A CA 1
ATOM 1822 C C . ASP A 1 243 ? 9.853 6.452 -25.981 1.00 95.00 243 ASP A C 1
ATOM 1824 O O . ASP A 1 243 ? 10.012 7.443 -25.265 1.00 95.00 243 ASP A O 1
ATOM 1828 N N . ALA A 1 244 ? 9.051 5.448 -25.614 1.00 93.38 244 ALA A N 1
ATOM 1829 C CA . ALA A 1 244 ? 8.326 5.411 -24.350 1.00 93.38 244 ALA A CA 1
ATOM 1830 C C . ALA A 1 244 ? 9.281 5.400 -23.138 1.00 93.38 244 ALA A C 1
ATOM 1832 O O . ALA A 1 244 ? 9.123 6.207 -22.217 1.00 93.38 244 ALA A O 1
ATOM 1833 N N . ILE A 1 245 ? 10.310 4.550 -23.165 1.00 93.06 245 ILE A N 1
ATOM 1834 C CA . ILE A 1 245 ? 11.336 4.477 -22.115 1.00 93.06 245 ILE A CA 1
ATOM 1835 C C . ILE A 1 245 ? 12.109 5.800 -22.021 1.00 93.06 245 ILE A C 1
ATOM 1837 O O . ILE A 1 245 ? 12.290 6.326 -20.922 1.00 93.06 245 ILE A O 1
ATOM 1841 N N . ALA A 1 246 ? 12.514 6.383 -23.154 1.00 93.00 246 ALA A N 1
ATOM 1842 C CA . ALA A 1 246 ? 13.224 7.662 -23.199 1.00 93.00 246 ALA A CA 1
ATOM 1843 C C . ALA A 1 246 ? 12.381 8.809 -22.616 1.00 93.00 246 ALA A C 1
ATOM 1845 O O . ALA A 1 246 ? 12.889 9.653 -21.872 1.00 93.00 246 ALA A O 1
ATOM 1846 N N . ARG A 1 247 ? 11.068 8.792 -22.870 1.00 91.56 247 ARG A N 1
ATOM 1847 C CA . ARG A 1 247 ? 10.108 9.727 -22.272 1.00 91.56 247 ARG A CA 1
ATOM 1848 C C . ARG A 1 247 ? 9.830 9.449 -20.790 1.00 91.56 247 ARG A C 1
ATOM 1850 O O . ARG A 1 247 ? 9.133 10.224 -20.146 1.00 91.56 247 ARG A O 1
ATOM 1857 N N . GLY A 1 248 ? 10.359 8.374 -20.209 1.00 89.69 248 GLY A N 1
ATOM 1858 C CA . GLY A 1 248 ? 10.150 8.038 -18.799 1.00 89.69 248 GLY A CA 1
ATOM 1859 C C . GLY A 1 248 ? 8.754 7.486 -18.497 1.00 89.69 248 GLY A C 1
ATOM 1860 O O . GLY A 1 248 ? 8.242 7.690 -17.396 1.00 89.69 248 GLY A O 1
ATOM 1861 N N . VAL A 1 249 ? 8.132 6.802 -19.460 1.00 90.94 249 VAL A N 1
ATOM 1862 C CA . VAL A 1 249 ? 6.912 6.005 -19.252 1.00 90.94 249 VAL A CA 1
ATOM 1863 C C . VAL A 1 249 ? 7.214 4.511 -19.400 1.00 90.94 249 VAL A C 1
ATOM 1865 O O . VAL A 1 249 ? 8.306 4.126 -19.813 1.00 90.94 249 VAL A O 1
ATOM 1868 N N . ASN A 1 250 ? 6.257 3.651 -19.034 1.00 90.06 250 ASN A N 1
ATOM 1869 C CA . ASN A 1 250 ? 6.408 2.205 -19.223 1.00 90.06 250 ASN A CA 1
ATOM 1870 C C . ASN A 1 250 ? 6.662 1.886 -20.705 1.00 90.06 250 ASN A C 1
ATOM 1872 O O . ASN A 1 250 ? 6.183 2.636 -21.558 1.00 90.06 250 ASN A O 1
ATOM 1876 N N . PRO A 1 251 ? 7.339 0.778 -21.046 1.00 92.94 251 PRO A N 1
ATOM 1877 C CA . PRO A 1 251 ? 7.433 0.343 -22.434 1.00 92.94 251 PRO A CA 1
ATOM 1878 C C . PRO A 1 251 ? 6.054 0.225 -23.086 1.00 92.94 251 PRO A C 1
ATOM 1880 O O . PRO A 1 251 ? 5.103 -0.251 -22.456 1.00 92.94 251 PRO A O 1
ATOM 1883 N N . ARG A 1 252 ? 5.941 0.645 -24.350 1.00 92.25 252 ARG A N 1
ATOM 1884 C CA . ARG A 1 252 ? 4.672 0.693 -25.091 1.00 92.25 252 ARG A CA 1
ATOM 1885 C C . ARG A 1 252 ? 3.955 -0.655 -25.108 1.00 92.25 252 ARG A C 1
ATOM 1887 O O . ARG A 1 252 ? 2.727 -0.689 -25.004 1.00 92.25 252 ARG A O 1
ATOM 1894 N N . SER A 1 253 ? 4.721 -1.737 -25.193 1.00 92.81 253 SER A N 1
ATOM 1895 C CA . SER A 1 253 ? 4.250 -3.123 -25.200 1.00 92.81 253 SER A CA 1
ATOM 1896 C C . SER A 1 253 ? 3.584 -3.561 -23.890 1.00 92.81 253 SER A C 1
ATOM 1898 O O . SER A 1 253 ? 2.858 -4.554 -23.873 1.00 92.81 253 SER A O 1
ATOM 1900 N N . PHE A 1 254 ? 3.781 -2.825 -22.792 1.00 92.25 254 PHE A N 1
ATOM 1901 C CA . PHE A 1 254 ? 3.183 -3.127 -21.489 1.00 92.25 254 PHE A CA 1
ATOM 1902 C C . PHE A 1 254 ? 2.000 -2.245 -21.118 1.00 92.25 254 PHE A C 1
ATOM 1904 O O . PHE A 1 254 ? 1.383 -2.490 -20.084 1.00 92.25 254 PHE A O 1
ATOM 1911 N N . TRP A 1 255 ? 1.649 -1.243 -21.922 1.00 90.75 255 TRP A N 1
ATOM 1912 C CA . TRP A 1 255 ? 0.527 -0.365 -21.594 1.00 90.75 255 TRP A CA 1
ATOM 1913 C C . TRP A 1 255 ? -0.784 -1.147 -21.543 1.00 90.75 255 TRP A C 1
ATOM 1915 O O . TRP A 1 255 ? -1.050 -1.984 -22.410 1.00 90.75 255 TRP A O 1
ATOM 1925 N N . MET A 1 256 ? -1.613 -0.849 -20.541 1.00 87.62 256 MET A N 1
ATOM 1926 C CA . MET A 1 256 ? -2.971 -1.384 -20.454 1.00 87.62 256 MET A CA 1
ATOM 1927 C C . MET A 1 256 ? -3.813 -0.925 -21.650 1.00 87.62 256 MET A C 1
ATOM 1929 O O . MET A 1 256 ? -4.529 -1.720 -22.253 1.00 87.62 256 MET A O 1
ATOM 1933 N N . SER A 1 257 ? -3.710 0.355 -22.011 1.00 86.25 257 SER A N 1
ATOM 1934 C CA . SER A 1 257 ? -4.360 0.932 -23.188 1.00 86.25 257 SER A CA 1
ATOM 1935 C C . SER A 1 257 ? -3.602 2.177 -23.668 1.00 86.25 257 SER A C 1
ATOM 1937 O O . SER A 1 257 ? -2.601 2.577 -23.081 1.00 86.25 257 SER A O 1
ATOM 1939 N N . ALA A 1 258 ? -4.068 2.820 -24.743 1.00 83.62 258 ALA A N 1
ATOM 1940 C CA . ALA A 1 258 ? -3.502 4.098 -25.188 1.00 83.62 258 ALA A CA 1
ATOM 1941 C C . ALA A 1 258 ? -3.726 5.248 -24.182 1.00 83.62 258 ALA A C 1
ATOM 1943 O O . ALA A 1 258 ? -3.017 6.250 -24.236 1.00 83.62 258 ALA A O 1
ATOM 1944 N N . THR A 1 259 ? -4.700 5.111 -23.278 1.00 82.50 259 THR A N 1
ATOM 1945 C CA . THR A 1 259 ? -5.067 6.124 -22.278 1.00 82.50 259 THR A CA 1
ATOM 1946 C C . THR A 1 259 ? -4.672 5.734 -20.854 1.00 82.50 259 THR A C 1
ATOM 1948 O O . THR A 1 259 ? -4.569 6.608 -19.998 1.00 82.50 259 THR A O 1
ATOM 1951 N N . ASP A 1 260 ? -4.385 4.455 -20.599 1.00 82.25 260 ASP A N 1
ATOM 1952 C CA . ASP A 1 260 ? -3.886 3.952 -19.320 1.00 82.25 260 ASP A CA 1
ATOM 1953 C C . ASP A 1 260 ? -2.434 3.480 -19.455 1.00 82.25 260 ASP A C 1
ATOM 1955 O O . ASP A 1 260 ? -2.139 2.338 -19.820 1.00 82.25 260 ASP A O 1
ATOM 1959 N N . LEU A 1 261 ? -1.526 4.419 -19.174 1.00 83.94 261 LEU A N 1
ATOM 1960 C CA . LEU A 1 261 ? -0.073 4.225 -19.229 1.00 83.94 261 LEU A CA 1
ATOM 1961 C C . LEU A 1 261 ? 0.521 3.852 -17.861 1.00 83.94 261 LEU A C 1
ATOM 1963 O O . LEU A 1 261 ? 1.723 3.600 -17.745 1.00 83.94 261 LEU A O 1
ATOM 1967 N N . THR A 1 262 ? -0.309 3.891 -16.816 1.00 80.19 262 THR A N 1
ATOM 1968 C CA . THR A 1 262 ? 0.094 3.674 -15.423 1.00 80.19 262 THR A CA 1
ATOM 1969 C C . THR A 1 262 ? -0.086 2.214 -15.040 1.00 80.19 262 THR A C 1
ATOM 1971 O O . THR A 1 262 ? 0.801 1.637 -14.410 1.00 80.19 262 THR A O 1
ATOM 1974 N N . HIS A 1 263 ? -1.205 1.600 -15.430 1.00 83.12 263 HIS A N 1
ATOM 1975 C CA . HIS A 1 263 ? -1.399 0.170 -15.257 1.00 83.12 263 HIS A CA 1
ATOM 1976 C C . HIS A 1 263 ? -0.797 -0.600 -16.429 1.00 83.12 263 HIS A C 1
ATOM 1978 O O . HIS A 1 263 ? -0.794 -0.157 -17.578 1.00 83.12 263 HIS A O 1
ATOM 1984 N N . MET A 1 264 ? -0.305 -1.795 -16.119 1.00 86.12 264 MET A N 1
ATOM 1985 C CA . MET A 1 264 ? 0.253 -2.699 -17.114 1.00 86.12 264 MET A CA 1
ATOM 1986 C C . MET A 1 264 ? -0.798 -3.701 -17.600 1.00 86.12 264 MET A C 1
ATOM 1988 O O . MET A 1 264 ? -1.660 -4.135 -16.826 1.00 86.12 264 MET A O 1
ATOM 1992 N N . ASN A 1 265 ? -0.715 -4.097 -18.868 1.00 85.31 265 ASN A N 1
ATOM 1993 C CA . ASN A 1 265 ? -1.468 -5.232 -19.402 1.00 85.31 265 ASN A CA 1
ATOM 1994 C C . ASN A 1 265 ? -1.006 -6.564 -18.770 1.00 85.31 265 ASN A C 1
ATOM 1996 O O . ASN A 1 265 ? -0.089 -6.598 -17.947 1.00 85.31 265 ASN A O 1
ATOM 2000 N N . SER A 1 266 ? -1.647 -7.680 -19.127 1.00 80.06 266 SER A N 1
ATOM 2001 C CA . SER A 1 266 ? -1.297 -9.003 -18.586 1.00 80.06 266 SER A CA 1
ATOM 2002 C C . SER A 1 266 ? 0.178 -9.358 -18.798 1.00 80.06 266 SER A C 1
ATOM 2004 O O . SER A 1 266 ? 0.815 -9.840 -17.867 1.00 80.06 266 SER A O 1
ATOM 2006 N N . THR A 1 267 ? 0.746 -9.063 -19.970 1.00 82.81 267 THR A N 1
ATOM 2007 C CA . THR A 1 267 ? 2.151 -9.353 -20.283 1.00 82.81 267 THR A CA 1
ATOM 2008 C C . THR A 1 267 ? 3.112 -8.578 -19.387 1.00 82.81 267 THR A C 1
ATOM 2010 O O . THR A 1 267 ? 3.985 -9.182 -18.768 1.00 82.81 267 THR A O 1
ATOM 2013 N N 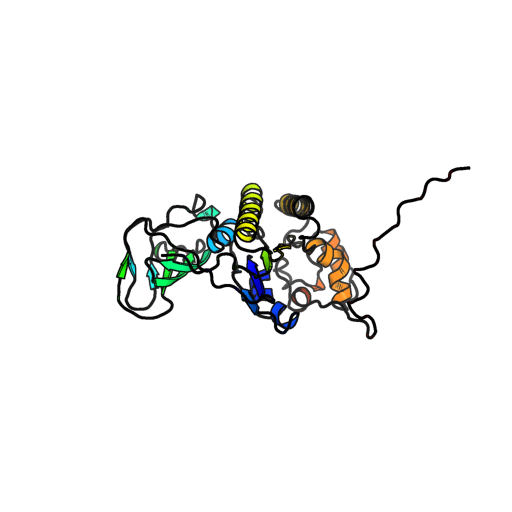. GLY A 1 268 ? 2.918 -7.263 -19.245 1.00 79.94 268 GLY A N 1
ATOM 2014 C CA . GLY A 1 268 ? 3.753 -6.427 -18.376 1.00 79.94 268 GLY A CA 1
ATOM 2015 C C . GLY A 1 268 ? 3.631 -6.776 -16.893 1.00 79.94 268 GLY A C 1
ATOM 2016 O O . GLY A 1 268 ? 4.555 -6.543 -16.123 1.00 79.94 268 GLY A O 1
ATOM 2017 N N . LYS A 1 269 ? 2.508 -7.373 -16.480 1.00 75.12 269 LYS A N 1
ATOM 2018 C CA . LYS A 1 269 ? 2.318 -7.828 -15.101 1.00 75.12 269 LYS A CA 1
ATOM 2019 C C . LYS A 1 269 ? 2.860 -9.238 -14.818 1.00 75.12 269 LYS A C 1
ATOM 2021 O O . LYS A 1 269 ? 3.049 -9.569 -13.651 1.00 75.12 269 LYS A O 1
ATOM 2026 N N . ILE A 1 270 ? 3.042 -10.078 -15.843 1.00 70.69 270 ILE A N 1
ATOM 2027 C CA . ILE A 1 270 ? 3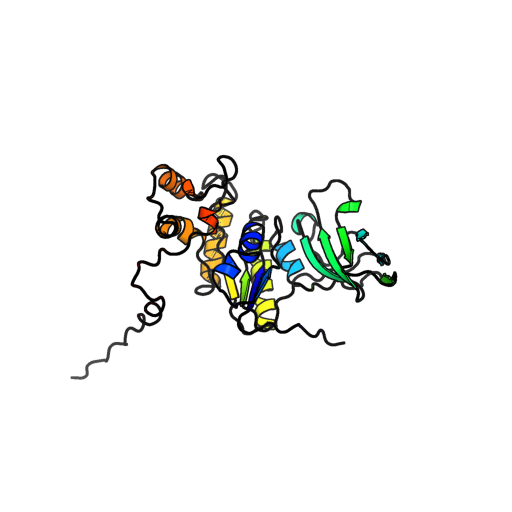.401 -11.504 -15.697 1.00 70.69 270 ILE A CA 1
ATOM 2028 C C . ILE A 1 270 ? 4.839 -11.796 -16.134 1.00 70.69 270 ILE A C 1
ATOM 2030 O O . ILE A 1 270 ? 5.325 -12.865 -15.780 1.00 70.69 270 ILE A O 1
ATOM 2034 N N . SER A 1 271 ? 5.508 -10.897 -16.874 1.00 59.34 271 SER A N 1
ATOM 2035 C CA . SER A 1 271 ? 6.826 -11.124 -17.495 1.00 59.34 271 SER A CA 1
ATOM 2036 C C . SER A 1 271 ? 7.747 -11.972 -16.606 1.00 59.34 271 SER A C 1
ATOM 2038 O O . SER A 1 271 ? 8.273 -11.499 -15.597 1.00 59.34 271 SER A O 1
ATOM 2040 N N . ARG A 1 272 ? 7.868 -13.260 -16.952 1.00 52.47 272 ARG A N 1
ATOM 2041 C CA . ARG A 1 272 ? 8.734 -14.222 -16.263 1.00 52.47 272 ARG A CA 1
ATOM 2042 C C . ARG A 1 272 ? 10.096 -14.142 -16.938 1.00 52.47 272 ARG A C 1
ATOM 2044 O O . ARG A 1 272 ? 10.109 -14.010 -18.154 1.00 52.47 272 ARG A O 1
ATOM 2051 N N . PRO A 1 273 ? 11.217 -14.288 -16.221 1.00 45.12 273 PRO A N 1
ATOM 2052 C CA . PRO A 1 273 ? 12.506 -14.473 -16.873 1.00 45.12 273 PRO A CA 1
ATOM 2053 C C . PRO A 1 273 ? 12.391 -15.611 -17.888 1.00 45.12 273 PRO A C 1
ATOM 2055 O O . PRO A 1 273 ? 11.900 -16.686 -17.525 1.00 45.12 273 PRO A O 1
ATOM 2058 N N . VAL A 1 274 ? 12.819 -15.399 -19.138 1.00 40.00 274 VAL A N 1
ATOM 2059 C CA . VAL A 1 274 ? 12.959 -16.514 -20.080 1.00 40.00 274 VAL A CA 1
ATOM 2060 C C . VAL A 1 274 ? 14.006 -17.437 -19.472 1.00 40.00 274 VAL A C 1
ATOM 2062 O O . VAL A 1 274 ? 15.205 -17.164 -19.512 1.00 40.00 274 VAL A O 1
ATOM 2065 N N . THR A 1 275 ? 13.570 -18.536 -18.863 1.00 37.16 275 THR A N 1
ATOM 2066 C CA . THR A 1 275 ? 14.482 -19.625 -18.554 1.00 37.16 275 THR A CA 1
ATOM 2067 C C . THR A 1 275 ? 14.878 -20.218 -19.895 1.00 37.16 275 THR A C 1
ATOM 2069 O O . THR A 1 275 ? 14.135 -21.020 -20.461 1.00 37.16 275 THR A O 1
ATOM 2072 N N . SER A 1 276 ? 16.033 -19.815 -20.431 1.00 31.62 276 SER A N 1
ATOM 2073 C CA . SER A 1 276 ? 16.698 -20.626 -21.447 1.00 31.62 276 SER A CA 1
ATOM 2074 C C . SER A 1 276 ? 16.751 -22.063 -20.918 1.00 31.62 276 SER A C 1
ATOM 2076 O O . SER A 1 276 ? 17.151 -22.253 -19.759 1.00 31.62 276 SER A O 1
ATOM 2078 N N . PRO A 1 277 ? 16.345 -23.072 -21.708 1.00 31.41 277 PRO A N 1
ATOM 2079 C CA . PRO A 1 277 ? 16.461 -24.456 -21.286 1.00 31.41 277 PRO A CA 1
ATOM 2080 C C . PRO A 1 277 ? 17.949 -24.742 -21.053 1.00 31.41 277 PRO A C 1
ATOM 2082 O O . PRO A 1 277 ? 18.728 -24.795 -21.999 1.00 31.41 277 PRO A O 1
ATOM 2085 N N . GLY A 1 278 ? 18.358 -24.823 -19.782 1.00 34.94 278 GLY A N 1
ATOM 2086 C CA . GLY A 1 278 ? 19.738 -25.122 -19.386 1.00 34.94 278 GLY A CA 1
ATOM 2087 C C . GLY A 1 278 ? 20.382 -24.236 -18.312 1.00 34.94 278 GLY A C 1
ATOM 2088 O O . GLY A 1 278 ? 21.504 -24.535 -17.920 1.00 34.94 278 GLY A O 1
ATOM 2089 N N . SER A 1 279 ? 19.742 -23.181 -17.794 1.00 32.09 279 SER A N 1
ATOM 2090 C CA . SER A 1 279 ? 20.313 -22.405 -16.671 1.00 32.09 279 SER A CA 1
ATOM 2091 C C . SER A 1 279 ? 19.495 -22.563 -15.394 1.00 32.09 279 SER A C 1
ATOM 2093 O O . SER A 1 279 ? 18.460 -21.927 -15.216 1.00 32.09 279 SER A O 1
ATOM 2095 N N . SER A 1 280 ? 19.977 -23.416 -14.488 1.00 29.92 280 SER A N 1
ATOM 2096 C CA . SER A 1 280 ? 19.478 -23.496 -13.119 1.00 29.92 280 SER A CA 1
ATOM 2097 C C . SER A 1 280 ? 19.780 -22.194 -12.365 1.00 29.92 280 SER A C 1
ATOM 2099 O O . SER A 1 280 ? 20.861 -21.611 -12.457 1.00 29.92 280 SER A O 1
ATOM 2101 N N . VAL A 1 281 ? 18.795 -21.738 -11.591 1.00 35.31 281 VAL A N 1
ATOM 2102 C CA . VAL A 1 281 ? 18.792 -20.495 -10.793 1.00 35.31 281 VAL A CA 1
ATOM 2103 C C . VAL A 1 281 ? 19.839 -20.508 -9.658 1.00 35.31 281 VAL A C 1
ATOM 2105 O O . VAL A 1 281 ? 20.067 -19.507 -8.986 1.00 35.31 281 VAL A O 1
ATOM 2108 N N . THR A 1 282 ? 20.557 -21.614 -9.471 1.00 31.17 282 THR A N 1
ATOM 2109 C CA . THR A 1 282 ? 21.465 -21.840 -8.342 1.00 31.17 282 THR A CA 1
ATOM 2110 C C . THR A 1 282 ? 22.836 -21.156 -8.481 1.00 31.17 282 THR A C 1
ATOM 2112 O O . THR A 1 282 ? 23.550 -21.028 -7.491 1.00 31.17 282 THR A O 1
ATOM 2115 N N . THR A 1 283 ? 23.225 -20.667 -9.664 1.00 30.83 283 THR A N 1
ATOM 2116 C CA . THR A 1 283 ? 24.638 -20.296 -9.922 1.00 30.83 283 THR A CA 1
ATOM 2117 C C . THR A 1 283 ? 24.964 -18.798 -9.794 1.00 30.83 283 THR A C 1
ATOM 2119 O O . THR A 1 283 ? 26.122 -18.416 -9.933 1.00 30.83 283 THR A O 1
ATOM 2122 N N . ARG A 1 284 ? 24.003 -17.904 -9.506 1.00 33.38 284 ARG A N 1
ATOM 2123 C CA . ARG A 1 284 ? 24.278 -16.443 -9.458 1.00 33.38 284 ARG A CA 1
ATOM 2124 C C . ARG A 1 284 ? 24.510 -15.829 -8.074 1.00 33.38 284 ARG A C 1
ATOM 2126 O O . ARG A 1 284 ? 24.806 -14.641 -8.007 1.00 33.38 284 ARG A O 1
ATOM 2133 N N . LEU A 1 285 ? 24.469 -16.608 -6.991 1.00 29.52 285 LEU A N 1
ATOM 2134 C CA . LEU A 1 285 ? 24.659 -16.091 -5.622 1.00 29.52 285 LEU A CA 1
ATOM 2135 C C . LEU A 1 285 ? 26.052 -16.329 -5.005 1.00 29.52 285 LEU A C 1
ATOM 2137 O O . LEU A 1 285 ? 26.292 -15.895 -3.884 1.00 29.52 285 LEU A O 1
ATOM 2141 N N . THR A 1 286 ? 27.005 -16.946 -5.714 1.00 30.25 286 THR A N 1
ATOM 2142 C CA . THR A 1 286 ? 28.339 -17.272 -5.153 1.00 30.25 286 THR A CA 1
ATOM 2143 C C . THR A 1 286 ? 29.530 -16.551 -5.792 1.00 30.25 286 THR A C 1
ATOM 2145 O O . THR A 1 286 ? 30.644 -16.665 -5.288 1.00 30.25 286 THR A O 1
ATOM 2148 N N . ALA A 1 287 ? 29.341 -15.734 -6.830 1.00 32.66 287 ALA A N 1
ATOM 2149 C CA . ALA A 1 287 ? 30.450 -15.092 -7.547 1.00 32.66 287 ALA A CA 1
ATOM 2150 C C . ALA A 1 287 ? 30.649 -13.602 -7.200 1.00 32.66 287 ALA A C 1
ATOM 2152 O O . ALA A 1 287 ? 30.747 -12.764 -8.090 1.00 32.66 287 ALA A O 1
ATOM 2153 N N . ARG A 1 288 ? 30.727 -13.253 -5.908 1.00 35.09 288 ARG A N 1
ATOM 2154 C CA . ARG A 1 288 ? 31.389 -12.017 -5.430 1.00 35.09 288 ARG A CA 1
ATOM 2155 C C . ARG A 1 288 ? 32.066 -12.256 -4.079 1.00 35.09 288 ARG A C 1
ATOM 2157 O O . ARG A 1 288 ? 31.657 -11.737 -3.048 1.00 35.09 288 ARG A O 1
ATOM 2164 N N . ARG A 1 289 ? 33.139 -13.044 -4.091 1.00 33.28 289 ARG A N 1
ATOM 2165 C CA . ARG A 1 289 ? 34.209 -12.950 -3.091 1.00 33.28 289 ARG A CA 1
ATOM 2166 C C . ARG A 1 289 ? 35.528 -12.795 -3.832 1.00 33.28 289 ARG A C 1
ATOM 2168 O O . ARG A 1 289 ? 36.108 -13.771 -4.290 1.00 33.28 289 ARG A O 1
ATOM 2175 N N . THR A 1 290 ? 35.980 -11.558 -3.975 1.00 32.66 290 THR A N 1
ATOM 2176 C CA . THR A 1 290 ? 37.367 -11.253 -4.333 1.00 32.66 290 THR A CA 1
ATOM 2177 C C . THR A 1 290 ? 38.230 -11.491 -3.086 1.00 32.66 290 THR A C 1
ATOM 2179 O O . THR A 1 290 ? 37.874 -10.963 -2.029 1.00 32.66 290 THR A O 1
ATOM 2182 N N . PRO A 1 291 ? 39.334 -12.258 -3.135 1.00 33.06 291 PRO A N 1
ATOM 2183 C CA . PRO A 1 291 ? 40.252 -12.352 -2.007 1.00 33.06 291 PRO A CA 1
ATOM 2184 C C . PRO A 1 291 ? 41.118 -11.092 -1.923 1.00 33.06 291 PRO A C 1
ATOM 2186 O O . PRO A 1 291 ? 41.597 -10.579 -2.934 1.00 33.06 291 PRO A O 1
ATOM 2189 N N . ALA A 1 292 ? 41.325 -10.618 -0.697 1.00 33.75 292 ALA A N 1
ATOM 2190 C CA . ALA A 1 292 ? 42.272 -9.565 -0.371 1.00 33.75 292 ALA A CA 1
ATOM 2191 C C . ALA A 1 292 ? 43.705 -9.975 -0.752 1.00 33.75 292 ALA A C 1
ATOM 2193 O O . ALA A 1 292 ? 44.136 -11.100 -0.500 1.00 33.75 292 ALA A O 1
ATOM 2194 N N . SER A 1 293 ? 44.441 -9.032 -1.337 1.00 35.03 293 SER A N 1
ATOM 2195 C CA . SER A 1 293 ? 45.850 -9.152 -1.700 1.00 35.03 293 SER A CA 1
ATOM 2196 C C . SER A 1 293 ? 46.738 -9.389 -0.475 1.00 35.03 293 SER A C 1
ATOM 2198 O O . SER A 1 293 ? 46.770 -8.572 0.451 1.00 35.03 293 SER A O 1
ATOM 2200 N N . THR A 1 294 ? 47.518 -10.463 -0.499 1.00 36.31 294 THR A N 1
ATOM 2201 C CA . THR A 1 294 ? 48.638 -10.709 0.410 1.00 36.31 294 THR A CA 1
ATOM 2202 C C . THR A 1 294 ? 49.794 -9.756 0.098 1.00 36.31 294 THR A C 1
ATOM 2204 O O . THR A 1 294 ? 50.220 -9.614 -1.047 1.00 36.31 294 THR A O 1
ATOM 2207 N N . ARG A 1 295 ? 50.310 -9.096 1.141 1.00 35.50 295 ARG A N 1
ATOM 2208 C CA . ARG A 1 295 ? 51.550 -8.310 1.113 1.00 35.50 295 ARG A CA 1
ATOM 2209 C C . ARG A 1 295 ? 52.748 -9.236 0.886 1.00 35.50 295 ARG A C 1
ATOM 2211 O O . ARG A 1 295 ? 52.909 -10.210 1.617 1.00 35.50 295 ARG A O 1
ATOM 2218 N N . SER A 1 296 ? 53.602 -8.878 -0.069 1.00 33.88 296 SER A N 1
ATOM 2219 C CA . SER A 1 296 ? 54.949 -9.432 -0.216 1.00 33.88 296 SER A CA 1
ATOM 2220 C C . SER A 1 296 ? 55.848 -8.940 0.925 1.00 33.88 296 SER A C 1
ATOM 2222 O O . SER A 1 296 ? 55.911 -7.740 1.197 1.00 33.88 296 SER A O 1
ATOM 2224 N N . ARG A 1 297 ? 56.538 -9.873 1.586 1.00 38.47 297 ARG A N 1
ATOM 2225 C CA . ARG A 1 297 ? 57.851 -9.642 2.193 1.00 38.47 297 ARG A CA 1
ATOM 2226 C C . ARG A 1 297 ? 58.848 -10.462 1.382 1.00 38.47 297 ARG A C 1
ATOM 2228 O O . ARG A 1 297 ? 58.807 -11.686 1.472 1.00 38.47 297 ARG A O 1
ATOM 2235 N N . LEU A 1 298 ? 59.687 -9.771 0.622 1.00 41.59 298 LEU A N 1
ATOM 2236 C CA . LEU A 1 298 ? 61.141 -9.909 0.493 1.00 41.59 298 LEU A CA 1
ATOM 2237 C C . LEU A 1 298 ? 61.624 -8.734 -0.361 1.00 41.59 298 LEU A C 1
ATOM 2239 O O . LEU A 1 298 ? 60.937 -8.428 -1.361 1.00 41.59 298 LEU A O 1
#

Secondary structure (DSSP, 8-state):
------PPPSSEEEEEESHHHHHHHTTHHHHHSTT-EEEE---TTB-HHHHHHHTTSS-EE-SS-EEE-SSSEEEPPPPBSSSSSHHHHBBEEEEEEETTEEEEEEE-TT-S-TTTSEEEEESS----EEE-TT-EEEES-SPPTTPEEEEE--TT-TT-HHHHHHHHHHHHHHHHHH--S-EEEEPPPP-TTGGGSTTHHHHHHHHHHHHHHHGGGEE-HHHHHHHTHHHHTTPPPPHHHHHHHHTTS--GGGBSSSS--SSB-HHHHH------TT--GGGSSS---PPPPPPP--

Nearest PDB structures (foldseek):
  8a25-assembly1_A  TM=5.232E-01  e=9.437E-02  Legionella pneumophila str. Corby
  2nva-assembly2_D  TM=5.033E-01  e=2.445E+00  Paramecium bursaria Chlorella virus 1
  2nva-assembly1_B  TM=4.698E-01  e=5.684E+00  Paramecium bursaria Chlorella virus 1
  2nv9-assembly1_A  TM=4.838E-01  e=7.682E+00  Paramecium bursaria Chlorella virus 1

pLDDT: mean 86.32, std 18.74, range [29.52, 98.62]

Mean predicted aligned error: 8.14 Å

Foldseek 3Di:
DDPPQPAADLQEAEEQEADLRLVCLVPLVCVVPPPHHRHYLYYHWWALQQSLVLQVLFWWWQQFKDKDALFWKDFGQDTPRGPPDPVVRTWHWFFWDFPNFTFIWTAHPVDPPSRPRIMTGGPDGGHIDIGGGRTIGGGSSHAGASHEYEAEHHPNPLVCLVSNVVSVVSSVVSNVVHYPHHYAYEQQAQFPPFPNDPSVVSSVVSNVVSCVPPPVRYDDLRCCQLPPQCVLLVHDQDPQQVVCSVSRFGGPQQAPDPPGRRHGDPSSSNRHGPPDVPDDPPPPPPPPDDDDDDDDDD

Solvent-accessible surface area (backbone atoms only — not comparable to full-atom values): 16123 Å² total; per-residue (Å²): 131,84,84,78,74,66,67,44,55,81,54,22,38,35,36,40,21,20,48,70,50,24,56,36,43,73,42,64,47,43,74,73,42,74,90,43,47,65,43,63,61,22,40,64,70,25,16,21,46,16,40,22,32,28,41,46,70,39,60,32,22,35,66,51,60,46,64,44,54,35,56,58,67,34,68,47,69,78,57,40,62,57,63,80,56,69,78,62,20,40,25,30,64,31,45,27,30,50,81,87,42,55,23,38,39,37,34,36,75,87,53,87,53,76,72,60,28,27,34,40,31,46,74,65,70,55,78,60,45,78,36,59,48,65,40,53,45,41,48,66,47,36,67,39,30,38,26,28,38,38,41,41,66,26,92,64,39,46,89,42,54,69,58,31,54,52,33,53,51,48,47,49,52,50,33,60,78,47,20,90,40,60,59,35,42,43,38,70,57,44,29,64,66,21,71,80,28,87,52,38,64,42,51,54,52,48,37,51,49,47,46,74,76,44,49,92,31,42,42,63,45,34,62,34,54,70,73,42,41,45,61,28,54,72,43,81,85,48,71,62,25,52,53,26,39,74,42,40,25,45,35,54,89,23,34,54,43,100,86,37,42,58,52,57,27,73,63,58,71,58,51,48,75,66,72,57,94,86,66,73,88,80,73,79,84,74,86,83,74,83,81,80,83,81,82,87,89,130

Sequence (298 aa):
MLEQLRAASPESAQCYGSSSLNWICSGPFQNAVPGWNIINNAEGGMTSAGIATAGGVHQLYLSRSVTIPASGSVQLASPVGKPYPDAKLGRLVMDAQIGGIDGKLTQRPDLTDPRQLWVFTRDAAGAAKTVAQNAPIVSLDKPRPGATSIFWLGSNNLDDMARVKDDTARMIELHQATSNAPFYVVELPPAWGGNEHPVTANRKSLNAWIKQNYGERVIPLADYLSNGALYDAGITRTQADLDAIARGVNPRSFWMSATDLTHMNSTGKISRPVTSPGSSVTTRLTARRTPASTRSRL